Protein AF-A0A3A8HFJ9-F1 (afdb_monomer)

Secondary structure (DSSP, 8-state):
-EEEESS-HHHHHHHHTSHHHHHHHTSS--S---TT-EEE-TTS-EEEEEEEETTTEEEEEEE-TTSSS-EEEEEEEEEETTEEEEEEEEE---SHHHHHHHHHHHHHHHHH-----------------------------------------------------------------------------------------------------

Solvent-accessible surface area (backbone atoms only — not comparable to full-atom values): 14416 Å² total; per-residue (Å²): 93,76,52,73,42,56,36,55,53,61,62,50,22,56,55,49,73,32,22,83,15,28,40,53,70,79,39,86,42,74,57,79,83,53,70,74,42,76,46,78,37,96,86,58,38,35,38,33,32,75,41,72,42,88,52,39,37,40,34,36,37,40,36,41,93,89,44,99,53,60,28,40,39,33,44,35,46,38,84,46,99,71,26,24,32,45,34,46,49,79,42,60,71,88,50,70,66,56,46,50,55,50,48,52,42,42,50,52,38,62,68,69,57,80,68,79,44,87,69,75,76,79,75,78,78,73,80,86,74,86,82,90,80,87,80,83,86,88,82,91,84,90,87,82,89,81,88,84,90,82,91,85,87,84,83,85,84,90,83,84,91,82,91,81,82,89,82,76,91,80,86,78,82,88,82,84,84,74,90,79,89,76,87,78,84,87,85,76,88,78,84,82,76,84,81,89,76,89,79,84,76,84,82,80,87,81,89,79,88,88,80,90,133

pLDDT: mean 71.2, std 24.91, range [32.94, 98.25]

Structure (mmCIF, N/CA/C/O backbone):
data_AF-A0A3A8HFJ9-F1
#
_entry.id   AF-A0A3A8HFJ9-F1
#
loop_
_atom_site.group_PDB
_atom_site.id
_atom_site.type_symbol
_atom_site.label_atom_id
_atom_site.label_alt_id
_atom_site.label_comp_id
_atom_site.label_asym_id
_atom_site.label_entity_id
_atom_site.label_seq_id
_atom_site.pdbx_PDB_ins_code
_atom_site.Cartn_x
_atom_site.Cartn_y
_atom_site.Cartn_z
_atom_site.occupancy
_atom_site.B_iso_or_equiv
_atom_site.auth_seq_id
_atom_site.auth_comp_id
_atom_site.auth_asym_id
_atom_site.auth_atom_id
_atom_site.pdbx_PDB_model_num
ATOM 1 N N . MET A 1 1 ? 7.731 1.460 5.473 1.00 94.06 1 MET A N 1
ATOM 2 C CA . MET A 1 1 ? 8.516 0.319 4.952 1.00 94.06 1 MET A CA 1
ATOM 3 C C . MET A 1 1 ? 8.828 0.551 3.481 1.00 94.06 1 MET A C 1
ATOM 5 O O . MET A 1 1 ? 7.990 1.124 2.792 1.00 94.06 1 MET A O 1
ATOM 9 N N . ARG A 1 2 ? 10.012 0.158 2.998 1.00 95.38 2 ARG A N 1
ATOM 10 C CA . ARG A 1 2 ? 10.404 0.289 1.583 1.00 95.38 2 ARG A CA 1
ATOM 11 C C . ARG A 1 2 ? 11.101 -0.982 1.106 1.00 95.38 2 ARG A C 1
ATOM 13 O O . ARG A 1 2 ? 11.913 -1.524 1.850 1.00 95.38 2 ARG A O 1
ATOM 20 N N . ARG A 1 3 ? 10.814 -1.424 -0.119 1.00 95.56 3 ARG A N 1
ATOM 21 C CA . ARG A 1 3 ? 11.543 -2.498 -0.815 1.00 95.56 3 ARG A CA 1
ATOM 22 C C . ARG A 1 3 ? 11.678 -2.167 -2.297 1.00 95.56 3 ARG A C 1
ATOM 24 O O . ARG A 1 3 ? 10.783 -1.549 -2.871 1.00 95.56 3 ARG A O 1
ATOM 31 N N . SER A 1 4 ? 12.801 -2.556 -2.890 1.00 94.50 4 SER A N 1
ATOM 32 C CA . SER A 1 4 ? 13.095 -2.327 -4.305 1.00 94.50 4 SER A CA 1
ATOM 33 C C . SER A 1 4 ? 12.932 -3.619 -5.090 1.00 94.50 4 SER A C 1
ATOM 35 O O . SER A 1 4 ? 13.277 -4.690 -4.598 1.00 94.50 4 SER A O 1
ATOM 37 N N . PHE A 1 5 ? 12.406 -3.505 -6.303 1.00 94.12 5 PHE A N 1
ATOM 38 C CA . PHE A 1 5 ? 12.118 -4.618 -7.192 1.00 94.12 5 PHE A CA 1
ATOM 39 C C . PHE A 1 5 ? 12.642 -4.302 -8.583 1.00 94.12 5 PHE A C 1
ATOM 41 O O . PHE A 1 5 ? 12.526 -3.170 -9.059 1.00 94.12 5 PHE A O 1
ATOM 48 N N . ALA A 1 6 ? 13.159 -5.320 -9.265 1.00 94.31 6 ALA A N 1
ATOM 49 C CA . ALA A 1 6 ? 13.715 -5.176 -10.602 1.00 94.31 6 ALA A CA 1
ATOM 50 C C . ALA A 1 6 ? 12.647 -5.066 -11.709 1.00 94.31 6 ALA A C 1
ATOM 52 O O . ALA A 1 6 ? 12.931 -5.303 -12.876 1.00 94.31 6 ALA A O 1
ATOM 53 N N . VAL A 1 7 ? 11.423 -4.641 -11.409 1.00 94.31 7 VAL A N 1
ATOM 54 C CA . VAL A 1 7 ? 10.339 -4.509 -12.396 1.00 94.31 7 VAL A CA 1
ATOM 55 C C . VAL A 1 7 ? 10.085 -3.052 -12.798 1.00 94.31 7 VAL A C 1
ATOM 57 O O . VAL A 1 7 ? 10.604 -2.128 -12.173 1.00 94.31 7 VAL A O 1
ATOM 60 N N . GLY A 1 8 ? 9.271 -2.848 -13.837 1.00 95.12 8 GLY A N 1
ATOM 61 C CA . GLY A 1 8 ? 8.736 -1.531 -14.193 1.00 95.12 8 GLY A CA 1
ATOM 62 C C . GLY A 1 8 ? 7.588 -1.083 -13.278 1.00 95.12 8 GLY A C 1
ATOM 63 O O . GLY A 1 8 ? 6.973 -1.896 -12.585 1.00 95.12 8 GLY A O 1
ATOM 64 N N . SER A 1 9 ? 7.276 0.217 -13.305 1.00 95.94 9 SER A N 1
ATOM 65 C CA . SER A 1 9 ? 6.238 0.833 -12.461 1.00 95.94 9 SER A CA 1
ATOM 66 C C . SER A 1 9 ? 4.851 0.232 -12.658 1.00 95.94 9 SER A C 1
ATOM 68 O O . SER A 1 9 ? 4.165 0.012 -11.668 1.00 95.94 9 SER A O 1
ATOM 70 N N . GLU A 1 10 ? 4.464 -0.082 -13.895 1.00 95.44 10 GLU A N 1
ATOM 71 C CA . GLU A 1 10 ? 3.158 -0.688 -14.198 1.00 95.44 10 GLU A CA 1
ATOM 72 C C . GLU A 1 10 ? 3.007 -2.066 -13.550 1.00 95.44 10 GLU A C 1
ATOM 74 O O . GLU A 1 10 ? 2.024 -2.337 -12.871 1.00 95.44 10 GLU A O 1
ATOM 79 N N . MET A 1 11 ? 4.032 -2.914 -13.664 1.00 95.00 11 MET A N 1
ATOM 80 C CA . MET A 1 11 ? 4.034 -4.241 -13.041 1.00 95.00 11 MET A CA 1
ATOM 81 C C . MET A 1 11 ? 3.956 -4.146 -11.514 1.00 95.00 11 MET A C 1
ATOM 83 O O . MET A 1 11 ? 3.230 -4.901 -10.870 1.00 95.00 11 MET A O 1
ATOM 87 N N . ALA A 1 12 ? 4.687 -3.203 -10.914 1.00 95.56 12 ALA A N 1
ATOM 88 C CA . ALA A 1 12 ? 4.573 -2.960 -9.483 1.00 95.56 12 ALA A CA 1
ATOM 89 C C . ALA A 1 12 ? 3.192 -2.408 -9.106 1.00 95.56 12 ALA A C 1
ATOM 91 O O . ALA A 1 12 ? 2.632 -2.809 -8.092 1.00 95.56 12 ALA A O 1
ATOM 92 N N . TRP A 1 13 ? 2.609 -1.524 -9.907 1.00 96.25 13 TRP A N 1
ATOM 93 C CA . TRP A 1 13 ? 1.270 -1.019 -9.640 1.00 96.25 13 TRP A CA 1
ATOM 94 C C . TRP A 1 13 ? 0.217 -2.126 -9.702 1.00 96.25 13 TRP A C 1
ATOM 96 O O . TRP A 1 13 ? -0.538 -2.277 -8.745 1.00 96.25 13 TRP A O 1
ATOM 106 N N . ALA A 1 14 ? 0.231 -2.961 -10.739 1.00 94.25 14 ALA A N 1
ATOM 107 C CA . ALA A 1 14 ? -0.659 -4.116 -10.843 1.00 94.25 14 ALA A CA 1
ATOM 108 C C . ALA A 1 14 ? -0.512 -5.066 -9.640 1.00 94.25 14 ALA A C 1
ATOM 110 O O . ALA A 1 14 ? -1.492 -5.573 -9.100 1.00 94.25 14 ALA A O 1
ATOM 111 N N . ALA A 1 15 ? 0.715 -5.259 -9.149 1.00 93.88 15 ALA A N 1
ATOM 112 C CA . ALA A 1 15 ? 0.979 -6.133 -8.010 1.00 93.88 15 ALA A CA 1
ATOM 113 C C . ALA A 1 15 ? 0.597 -5.548 -6.636 1.00 93.88 15 ALA A C 1
ATOM 115 O O . ALA A 1 15 ? 0.402 -6.319 -5.696 1.00 93.88 15 ALA A O 1
ATOM 116 N N . TRP A 1 16 ? 0.526 -4.218 -6.487 1.00 94.94 16 TRP A N 1
ATOM 117 C CA . TRP A 1 16 ? 0.408 -3.554 -5.175 1.00 94.94 16 TRP A CA 1
ATOM 118 C C . TRP A 1 16 ? -0.763 -2.577 -5.043 1.00 94.94 16 TRP A C 1
ATOM 120 O O . TRP A 1 16 ? -1.332 -2.455 -3.956 1.00 94.94 16 TRP A O 1
ATOM 130 N N . GLY A 1 17 ? -1.077 -1.844 -6.108 1.00 93.50 17 GLY A N 1
ATOM 131 C CA . GLY A 1 17 ? -2.087 -0.785 -6.156 1.00 93.50 17 GLY A CA 1
ATOM 132 C C . GLY A 1 17 ? -3.453 -1.236 -6.671 1.00 93.50 17 GLY A C 1
ATOM 133 O O . GLY A 1 17 ? -4.437 -0.543 -6.424 1.00 93.50 17 GLY A O 1
ATOM 134 N N . GLU A 1 18 ? -3.531 -2.386 -7.341 1.00 93.44 18 GLU A N 1
ATOM 135 C CA . GLU A 1 18 ? -4.791 -2.994 -7.779 1.00 93.44 18 GLU A CA 1
ATOM 136 C C . GLU A 1 18 ? -5.371 -3.958 -6.739 1.00 93.44 18 GLU A C 1
ATOM 138 O O . GLU A 1 18 ? -4.694 -4.370 -5.795 1.00 93.44 18 GLU A O 1
ATOM 143 N N . ALA A 1 19 ? -6.632 -4.351 -6.937 1.00 89.44 19 ALA A N 1
ATOM 144 C CA . ALA A 1 19 ? -7.406 -5.210 -6.040 1.00 89.44 19 ALA A CA 1
ATOM 145 C C . ALA A 1 19 ? -6.627 -6.435 -5.522 1.00 89.44 19 ALA A C 1
ATOM 147 O O . ALA A 1 19 ? -6.595 -6.698 -4.323 1.00 89.44 19 ALA A O 1
ATOM 148 N N . SER A 1 20 ? -5.931 -7.151 -6.409 1.00 86.31 20 SER A N 1
ATOM 149 C CA . SER A 1 20 ? -5.144 -8.342 -6.059 1.00 86.31 20 SER A CA 1
ATOM 150 C C . SER A 1 20 ? -3.961 -8.037 -5.122 1.00 86.31 20 SER A C 1
ATOM 152 O O . SER A 1 20 ? -3.599 -8.858 -4.274 1.00 86.31 20 SER A O 1
ATOM 154 N N . GLY A 1 21 ? -3.373 -6.846 -5.244 1.00 90.81 21 GLY A N 1
ATOM 155 C CA . GLY A 1 21 ? -2.296 -6.349 -4.397 1.00 90.81 21 GLY A CA 1
ATOM 156 C C . GLY A 1 21 ? -2.781 -5.820 -3.054 1.00 90.81 21 GLY A C 1
ATOM 157 O O . GLY A 1 21 ? -2.153 -6.083 -2.024 1.00 90.81 21 GLY A O 1
ATOM 158 N N . LEU A 1 22 ? -3.927 -5.133 -3.038 1.00 93.06 22 LEU A N 1
ATOM 159 C CA . LEU A 1 22 ? -4.524 -4.563 -1.824 1.00 93.06 22 LEU A CA 1
ATOM 160 C C . LEU A 1 22 ? -4.786 -5.625 -0.756 1.00 93.06 22 LEU A C 1
ATOM 162 O O . LEU A 1 22 ? -4.543 -5.363 0.428 1.00 93.06 22 LEU A O 1
ATOM 166 N N . VAL A 1 23 ? -5.163 -6.842 -1.174 1.00 91.56 23 VAL A N 1
ATOM 167 C CA . VAL A 1 23 ? -5.358 -7.989 -0.272 1.00 91.56 23 VAL A CA 1
ATOM 168 C C . VAL A 1 23 ? -4.147 -8.229 0.643 1.00 91.56 23 VAL A C 1
ATOM 170 O O . VAL A 1 23 ? -4.280 -8.600 1.812 1.00 91.56 23 VAL A O 1
ATOM 173 N N . ARG A 1 24 ? -2.936 -7.983 0.131 1.00 90.94 24 ARG A N 1
ATOM 174 C CA . ARG A 1 24 ? -1.677 -8.316 0.811 1.00 90.94 24 ARG A CA 1
ATOM 175 C C . ARG A 1 24 ? -1.331 -7.350 1.939 1.00 90.94 24 ARG A C 1
ATOM 177 O O . ARG A 1 24 ? -0.700 -7.758 2.913 1.00 90.94 24 ARG A O 1
ATOM 184 N N . TRP A 1 25 ? -1.708 -6.076 1.822 1.00 92.94 25 TRP A N 1
ATOM 185 C CA . TRP A 1 25 ? -1.209 -5.031 2.724 1.00 92.94 25 TRP A CA 1
ATOM 186 C C . TRP A 1 25 ? -2.293 -4.169 3.381 1.00 92.94 25 TRP A C 1
ATOM 188 O O . TRP A 1 25 ? -2.031 -3.639 4.464 1.00 92.94 25 TRP A O 1
ATOM 198 N N . VAL A 1 26 ? -3.495 -4.074 2.800 1.00 92.06 26 VAL A N 1
ATOM 199 C CA . VAL A 1 26 ? -4.633 -3.333 3.379 1.00 92.06 26 VAL A CA 1
ATOM 200 C C . VAL A 1 26 ? -5.508 -4.238 4.249 1.00 92.06 26 VAL A C 1
ATOM 202 O O . VAL A 1 26 ? -5.902 -3.844 5.340 1.00 92.06 26 VAL A O 1
ATOM 205 N N . GLY A 1 27 ? -5.776 -5.469 3.812 1.00 88.00 27 GLY A N 1
ATOM 206 C CA . GLY A 1 27 ? -6.788 -6.348 4.415 1.00 88.00 27 GLY A CA 1
ATOM 207 C C . GLY A 1 27 ? -7.516 -7.125 3.327 1.00 88.00 27 GLY A C 1
ATOM 208 O O . GLY A 1 27 ? -7.040 -7.128 2.209 1.00 88.00 27 GLY A O 1
ATOM 209 N N . ALA A 1 28 ? -8.661 -7.752 3.597 1.00 86.38 28 ALA A N 1
ATOM 210 C CA . ALA A 1 28 ? -9.409 -8.548 2.608 1.00 86.38 28 ALA A CA 1
ATOM 211 C C . ALA A 1 28 ? -10.125 -7.704 1.518 1.00 86.38 28 ALA A C 1
ATOM 213 O O . ALA A 1 28 ? -11.286 -7.937 1.199 1.00 86.38 28 ALA A O 1
ATOM 214 N N . CYS A 1 29 ? -9.447 -6.700 0.958 1.00 88.19 29 CYS A N 1
ATOM 215 C CA . CYS A 1 29 ? -9.946 -5.831 -0.102 1.00 88.19 29 CYS A CA 1
ATOM 216 C C . CYS A 1 29 ? -9.665 -6.458 -1.470 1.00 88.19 29 CYS A C 1
ATOM 218 O O . CYS A 1 29 ? -8.602 -6.233 -2.039 1.00 88.19 29 CYS A O 1
ATOM 220 N N . ALA A 1 30 ? -10.609 -7.247 -1.983 1.00 85.25 30 ALA A N 1
ATOM 221 C CA . ALA A 1 30 ? -10.490 -7.924 -3.279 1.00 85.25 30 ALA A CA 1
ATOM 222 C C . ALA A 1 30 ? -11.188 -7.182 -4.436 1.00 85.25 30 ALA A C 1
ATOM 224 O O . ALA A 1 30 ? -11.313 -7.728 -5.529 1.00 85.25 30 ALA A O 1
ATOM 225 N N . GLN A 1 31 ? -11.643 -5.948 -4.208 1.00 87.69 31 GLN A N 1
ATOM 226 C CA . GLN A 1 31 ? -12.328 -5.131 -5.210 1.00 87.69 31 GLN A CA 1
ATOM 227 C C . GLN A 1 31 ? -11.461 -3.975 -5.707 1.00 87.69 31 GLN A C 1
ATOM 229 O O . GLN A 1 31 ? -10.557 -3.510 -5.006 1.00 87.69 31 GLN A O 1
ATOM 234 N N . ALA A 1 32 ? -11.747 -3.521 -6.929 1.00 88.06 32 ALA A N 1
ATOM 235 C CA . ALA A 1 32 ? -11.162 -2.303 -7.467 1.00 88.06 32 ALA A CA 1
ATOM 236 C C . ALA A 1 32 ? -11.614 -1.098 -6.634 1.00 88.06 32 ALA A C 1
ATOM 238 O O . ALA A 1 32 ? -12.733 -1.060 -6.124 1.00 88.06 32 ALA A O 1
ATOM 239 N N . LEU A 1 33 ? -10.709 -0.139 -6.478 1.00 89.88 33 LEU A N 1
ATOM 240 C CA . LEU A 1 33 ? -10.925 1.070 -5.702 1.00 89.88 33 LEU A CA 1
ATOM 241 C C . LEU A 1 33 ? -10.950 2.268 -6.649 1.00 89.88 33 LEU A C 1
ATOM 243 O O . LEU A 1 33 ? -10.033 2.410 -7.462 1.00 89.88 33 LEU A O 1
ATOM 247 N N . THR A 1 34 ? -11.967 3.116 -6.496 1.00 91.44 34 THR A N 1
ATOM 248 C CA . THR A 1 34 ? -12.135 4.373 -7.235 1.00 91.44 34 THR A CA 1
ATOM 249 C C . THR A 1 34 ? -11.929 5.555 -6.296 1.00 91.44 34 THR A C 1
ATOM 251 O O . THR A 1 34 ? -12.381 5.527 -5.151 1.00 91.44 34 THR A O 1
ATOM 254 N N . GLU A 1 35 ? -11.256 6.611 -6.751 1.00 93.25 35 GLU A N 1
ATOM 255 C CA . GLU A 1 35 ? -11.074 7.827 -5.951 1.00 93.25 35 GLU A CA 1
ATOM 256 C C . GLU A 1 35 ? -12.412 8.409 -5.460 1.00 93.25 35 GLU A C 1
ATOM 258 O O . GLU A 1 35 ? -13.361 8.551 -6.228 1.00 93.25 35 GLU A O 1
ATOM 263 N N . GLY A 1 36 ? -12.492 8.722 -4.162 1.00 92.00 36 GLY A N 1
ATOM 264 C CA . GLY A 1 36 ? -13.707 9.209 -3.503 1.00 92.00 36 GLY A CA 1
ATOM 265 C C . GLY A 1 36 ? -14.688 8.121 -3.051 1.00 92.00 36 GLY A C 1
ATOM 266 O O . GLY A 1 36 ? -15.560 8.406 -2.231 1.00 92.00 36 GLY A O 1
ATOM 267 N N . GLU A 1 37 ? -14.539 6.879 -3.512 1.00 90.44 37 GLU A N 1
ATOM 268 C CA . GLU A 1 37 ? -15.418 5.776 -3.124 1.00 90.44 37 GLU A CA 1
ATOM 269 C C . GLU A 1 37 ? -15.092 5.259 -1.716 1.00 90.44 37 GLU A C 1
ATOM 271 O O . GLU A 1 37 ? -13.934 5.271 -1.269 1.00 90.44 37 GLU A O 1
ATOM 276 N N . GLN A 1 38 ? -16.132 4.789 -1.019 1.00 93.69 38 GLN A N 1
ATOM 277 C CA . GLN A 1 38 ? -16.006 4.073 0.242 1.00 93.69 38 GLN A CA 1
ATOM 278 C C . GLN A 1 38 ? -16.434 2.613 0.088 1.00 93.69 38 GLN A C 1
ATOM 280 O O . GLN A 1 38 ? -17.510 2.314 -0.421 1.00 93.69 38 GLN A O 1
ATOM 285 N N . VAL A 1 39 ? -15.604 1.714 0.606 1.00 93.75 39 VAL A N 1
ATOM 286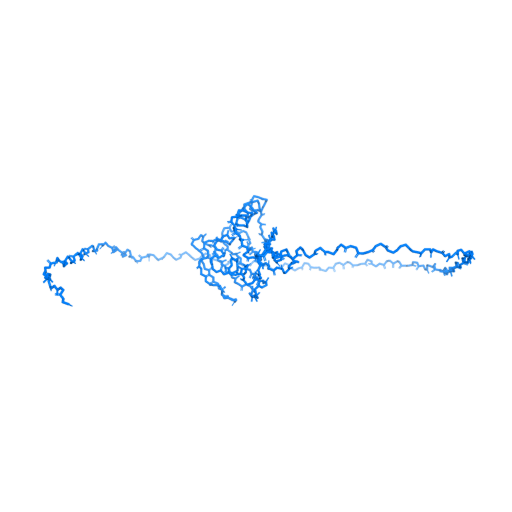 C CA . VAL A 1 39 ? -15.786 0.265 0.561 1.00 93.75 39 VAL A CA 1
ATOM 287 C C . VAL A 1 39 ? -15.724 -0.297 1.973 1.00 93.75 39 VAL A C 1
ATOM 289 O O . VAL A 1 39 ? -14.794 0.009 2.717 1.00 93.75 39 VAL A O 1
ATOM 292 N N . ALA A 1 40 ? -16.675 -1.149 2.347 1.00 93.38 40 ALA A N 1
ATOM 293 C CA . ALA A 1 40 ? -16.632 -1.881 3.609 1.00 93.38 40 ALA A CA 1
ATOM 294 C C . ALA A 1 40 ? -16.016 -3.272 3.412 1.00 93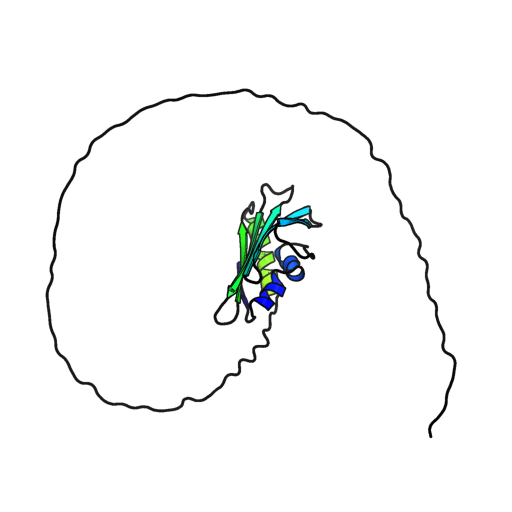.38 40 ALA A C 1
ATOM 296 O O . ALA A 1 40 ? -16.404 -4.015 2.513 1.00 93.38 40 ALA A O 1
ATOM 297 N N . LEU A 1 41 ? -15.068 -3.634 4.272 1.00 91.81 41 LEU A N 1
ATOM 298 C CA . LEU A 1 41 ? -14.493 -4.971 4.340 1.00 91.81 41 LEU A CA 1
ATOM 299 C C . LEU A 1 41 ? -15.269 -5.863 5.314 1.00 91.81 41 LEU A C 1
ATOM 301 O O . LEU A 1 41 ? -15.896 -5.392 6.262 1.00 91.81 41 LEU A O 1
ATOM 305 N N . ALA A 1 42 ? -15.140 -7.178 5.129 1.00 89.25 42 ALA A N 1
ATOM 306 C CA . ALA A 1 42 ? -15.747 -8.184 6.003 1.00 89.25 42 ALA A CA 1
ATOM 307 C C . ALA A 1 42 ? -15.256 -8.123 7.464 1.00 89.25 42 ALA A C 1
ATOM 309 O O . ALA A 1 42 ? -15.937 -8.610 8.360 1.00 89.25 42 ALA A O 1
ATOM 310 N N . ASP A 1 43 ? -14.090 -7.522 7.719 1.00 89.06 43 ASP A N 1
ATOM 311 C CA . ASP A 1 43 ? -13.537 -7.330 9.067 1.00 89.06 43 ASP A CA 1
ATOM 312 C C . ASP A 1 43 ? -14.039 -6.048 9.764 1.00 89.06 43 ASP A C 1
ATOM 314 O O . ASP A 1 43 ? -13.518 -5.667 10.815 1.00 89.06 43 ASP A O 1
ATOM 318 N N . GLY A 1 44 ? -15.028 -5.372 9.168 1.00 92.25 44 GLY A N 1
ATOM 319 C CA . GLY A 1 44 ? -15.606 -4.121 9.656 1.00 92.25 44 GLY A CA 1
ATOM 320 C C . GLY A 1 44 ? -14.810 -2.870 9.277 1.00 92.25 44 GLY A C 1
ATOM 321 O O . GLY A 1 44 ? -15.236 -1.762 9.603 1.00 92.25 44 GLY A O 1
ATOM 322 N N . THR A 1 45 ? -13.669 -3.004 8.592 1.00 94.44 45 THR A N 1
ATOM 323 C CA . THR A 1 45 ? -12.876 -1.850 8.150 1.00 94.44 45 THR A CA 1
ATOM 324 C C . THR A 1 45 ? -13.547 -1.162 6.964 1.00 94.44 45 THR A C 1
ATOM 326 O O . THR A 1 45 ? -13.786 -1.781 5.930 1.00 94.44 45 THR A O 1
ATOM 329 N N . ARG A 1 46 ? -13.792 0.142 7.067 1.00 95.50 46 ARG A N 1
ATOM 330 C CA . ARG A 1 46 ? -14.209 1.000 5.954 1.00 95.50 46 ARG A CA 1
ATOM 331 C C . ARG A 1 46 ? -12.984 1.641 5.311 1.00 95.50 46 ARG A C 1
ATOM 333 O O . ARG A 1 46 ? -12.171 2.259 5.993 1.00 95.50 46 ARG A O 1
ATOM 340 N N . ILE A 1 47 ? -12.851 1.495 4.001 1.00 96.44 47 ILE A N 1
ATOM 341 C CA . ILE A 1 47 ? -11.782 2.060 3.179 1.00 96.44 47 ILE A CA 1
ATOM 342 C C . ILE A 1 47 ? -12.366 3.215 2.382 1.00 96.44 47 ILE A C 1
ATOM 344 O O . ILE A 1 47 ? -13.320 3.012 1.648 1.00 96.44 47 ILE A O 1
ATOM 348 N N . THR A 1 48 ? -11.760 4.393 2.457 1.00 96.81 48 THR A N 1
ATOM 349 C CA . THR A 1 48 ? -12.052 5.518 1.566 1.00 96.81 48 THR A CA 1
ATOM 350 C C . THR A 1 48 ? -10.810 5.861 0.758 1.00 96.81 48 THR A C 1
ATOM 352 O O . THR A 1 48 ? -9.727 6.065 1.318 1.00 96.81 48 THR A O 1
ATOM 355 N N . VAL A 1 49 ? -10.951 5.941 -0.563 1.00 96.81 49 VAL A N 1
ATOM 356 C CA . VAL A 1 49 ? -9.844 6.314 -1.449 1.00 96.81 49 VAL A CA 1
ATOM 357 C C . VAL A 1 49 ? -9.686 7.826 -1.437 1.00 96.81 49 VAL A C 1
ATOM 359 O O . VAL A 1 49 ? -10.514 8.556 -1.970 1.00 96.81 49 VAL A O 1
ATOM 362 N N . VAL A 1 50 ? -8.608 8.305 -0.819 1.00 96.75 50 VAL A N 1
ATOM 363 C CA . VAL A 1 50 ? -8.324 9.743 -0.707 1.00 96.75 50 VAL A CA 1
ATOM 364 C C . VAL A 1 50 ? -7.657 10.273 -1.971 1.00 96.75 50 VAL A C 1
ATOM 366 O O . VAL A 1 50 ? -7.844 11.432 -2.314 1.00 96.75 50 VAL A O 1
ATOM 369 N N . ARG A 1 51 ? -6.808 9.458 -2.610 1.00 96.12 51 ARG A N 1
ATOM 370 C CA . ARG A 1 51 ? -6.109 9.824 -3.846 1.00 96.12 51 ARG A CA 1
ATOM 371 C C . ARG A 1 51 ? -5.607 8.588 -4.578 1.00 96.12 51 ARG A C 1
ATOM 373 O O . ARG A 1 51 ? -4.953 7.750 -3.949 1.00 96.12 51 ARG A O 1
ATOM 380 N N . GLN A 1 52 ? -5.793 8.533 -5.890 1.00 95.81 52 GLN A N 1
ATOM 381 C CA . GLN A 1 52 ? -5.296 7.463 -6.749 1.00 95.81 52 GLN A CA 1
ATOM 382 C C . GLN A 1 52 ? -4.629 8.059 -7.992 1.00 95.81 52 GLN A C 1
ATOM 384 O O . GLN A 1 52 ? -5.256 8.673 -8.842 1.00 95.81 52 GLN A O 1
ATOM 389 N N . VAL A 1 53 ? -3.316 7.876 -8.103 1.00 96.31 53 VAL A N 1
ATOM 390 C CA . VAL A 1 53 ? -2.514 8.325 -9.246 1.00 96.31 53 VAL A CA 1
ATOM 391 C C . VAL A 1 53 ? -1.705 7.133 -9.751 1.00 96.31 53 VAL A C 1
ATOM 393 O O . VAL A 1 53 ? -0.551 6.979 -9.340 1.00 96.31 53 VAL A O 1
ATOM 396 N N . PRO A 1 54 ? -2.277 6.259 -10.592 1.00 95.12 54 PRO A N 1
ATOM 397 C CA . PRO A 1 54 ? -1.545 5.152 -11.198 1.00 95.12 54 PRO A CA 1
ATOM 398 C C . PRO A 1 54 ? -0.418 5.656 -12.124 1.00 95.12 54 PRO A C 1
ATOM 400 O O . PRO A 1 54 ? -0.562 6.717 -12.734 1.00 95.12 54 PRO A O 1
ATOM 403 N N . PRO A 1 55 ? 0.724 4.954 -12.223 1.00 95.94 55 PRO A N 1
ATOM 404 C CA . PRO A 1 55 ? 1.185 3.853 -11.371 1.00 95.94 55 PRO A CA 1
ATOM 405 C C . PRO A 1 55 ? 1.934 4.341 -10.109 1.00 95.94 55 PRO A C 1
ATOM 407 O O . PRO A 1 55 ? 2.718 3.602 -9.528 1.00 95.94 55 PRO A O 1
ATOM 410 N N . LYS A 1 56 ? 1.795 5.610 -9.704 1.00 97.12 56 LYS A N 1
ATOM 411 C CA . LYS A 1 56 ? 2.716 6.305 -8.783 1.00 97.12 56 LYS A CA 1
ATOM 412 C C . LYS A 1 56 ? 2.300 6.269 -7.315 1.00 97.12 56 LYS A C 1
ATOM 414 O O . LYS A 1 56 ? 3.161 6.152 -6.441 1.00 97.12 56 LYS A O 1
ATOM 419 N N . GLN A 1 57 ? 1.019 6.464 -7.011 1.00 97.75 57 GLN A N 1
ATOM 420 C CA . GLN A 1 57 ? 0.566 6.722 -5.644 1.00 97.75 57 GLN A CA 1
ATOM 421 C C . GLN A 1 57 ? -0.872 6.271 -5.400 1.00 97.75 57 GLN A C 1
ATOM 423 O O . GLN A 1 57 ? -1.770 6.615 -6.159 1.00 97.75 57 GLN A O 1
ATOM 428 N N . LEU A 1 58 ? -1.096 5.619 -4.261 1.00 97.50 58 LEU A N 1
ATOM 429 C CA . LEU A 1 58 ? -2.421 5.362 -3.702 1.00 97.50 58 LEU A CA 1
ATOM 430 C C . LEU A 1 58 ? -2.440 5.814 -2.242 1.00 97.50 58 LEU A C 1
ATOM 432 O O . LEU A 1 58 ? -1.562 5.439 -1.466 1.00 97.50 58 LEU A O 1
ATOM 436 N N . ARG A 1 59 ? -3.422 6.629 -1.856 1.00 97.62 59 ARG A N 1
ATOM 437 C CA . ARG A 1 59 ? -3.653 7.042 -0.467 1.00 97.62 59 ARG A CA 1
ATOM 438 C C . ARG A 1 59 ? -5.053 6.621 -0.054 1.00 97.62 59 ARG A C 1
ATOM 440 O O . ARG A 1 59 ? -6.031 7.033 -0.672 1.00 97.62 59 ARG A O 1
ATOM 447 N N . LEU A 1 60 ? -5.129 5.849 1.019 1.00 97.38 60 LEU A N 1
ATOM 448 C CA . LEU A 1 60 ? -6.366 5.332 1.579 1.00 97.38 60 LEU A CA 1
ATOM 449 C C . LEU A 1 60 ? -6.541 5.848 3.004 1.00 97.38 60 LEU A C 1
ATOM 451 O O . LEU A 1 60 ? -5.575 5.974 3.763 1.00 97.38 60 LEU A O 1
ATOM 455 N N . ARG A 1 61 ? -7.789 6.106 3.373 1.00 97.06 61 ARG A N 1
ATOM 456 C CA . ARG A 1 61 ? -8.226 6.316 4.749 1.00 97.06 61 ARG A CA 1
ATOM 457 C C . ARG A 1 61 ? -8.969 5.063 5.195 1.00 97.06 61 ARG A C 1
ATOM 459 O O . ARG A 1 61 ? -9.879 4.618 4.511 1.00 97.06 61 ARG A O 1
ATOM 466 N N . LEU A 1 62 ? -8.546 4.487 6.310 1.00 96.12 62 LEU A N 1
ATOM 467 C CA . LEU A 1 62 ? -9.118 3.288 6.903 1.00 96.12 62 LEU A CA 1
ATOM 468 C C . LEU A 1 62 ? -9.809 3.669 8.209 1.00 96.12 62 LEU A C 1
ATOM 470 O O . LEU A 1 62 ? -9.213 4.335 9.057 1.00 96.12 62 LEU A O 1
ATOM 474 N N . GLU A 1 63 ? -11.035 3.214 8.396 1.00 95.44 63 GLU A N 1
ATOM 475 C CA . GLU A 1 63 ? -11.834 3.471 9.590 1.00 95.44 63 GLU A CA 1
ATOM 476 C C . GLU A 1 63 ? -12.400 2.167 10.125 1.00 95.44 63 GLU A C 1
ATOM 478 O O . GLU A 1 63 ? -12.770 1.283 9.359 1.00 95.44 63 GLU A O 1
ATOM 483 N N . ARG A 1 64 ? -12.471 2.047 11.446 1.00 94.38 64 ARG A N 1
ATOM 484 C CA . ARG A 1 64 ? -13.096 0.912 12.116 1.00 94.38 64 ARG A CA 1
ATOM 485 C C . ARG A 1 64 ? -13.671 1.400 13.435 1.00 94.38 64 ARG A C 1
ATOM 487 O O . ARG A 1 64 ? -13.081 2.285 14.053 1.00 94.38 64 ARG A O 1
ATOM 494 N N . ASP A 1 65 ? -14.813 0.859 13.837 1.00 92.50 65 ASP A N 1
ATOM 495 C CA . ASP A 1 65 ? -15.579 1.398 14.971 1.00 92.50 65 ASP A CA 1
ATOM 496 C C . ASP A 1 65 ? -14.874 1.195 16.322 1.00 92.50 65 ASP A C 1
ATOM 498 O O . ASP A 1 65 ? -15.076 1.962 17.257 1.00 92.50 65 ASP A O 1
ATOM 502 N N . ASP A 1 66 ? -13.994 0.199 16.415 1.00 91.25 66 ASP A N 1
ATOM 503 C CA . ASP A 1 66 ? -13.145 -0.077 17.576 1.00 91.25 66 ASP A CA 1
ATOM 504 C C . ASP A 1 66 ? -11.811 0.695 17.553 1.00 91.25 66 ASP A C 1
ATOM 506 O O . ASP A 1 66 ? -10.996 0.554 18.467 1.00 91.25 66 ASP A O 1
ATOM 510 N N . TRP A 1 67 ? -11.535 1.491 16.513 1.00 92.25 67 TRP A N 1
ATOM 511 C CA . TRP A 1 67 ? -10.335 2.323 16.469 1.00 92.25 67 TRP A CA 1
ATOM 512 C C . TRP A 1 67 ? -10.603 3.701 17.074 1.00 92.25 67 TRP A C 1
ATOM 514 O O . TRP A 1 67 ? -11.588 4.347 16.726 1.00 92.25 67 TRP A O 1
ATOM 524 N N . PRO A 1 68 ? -9.673 4.237 17.886 1.00 91.62 68 PRO A N 1
ATOM 525 C CA . PRO A 1 68 ? -9.841 5.564 18.479 1.00 91.62 68 PRO A CA 1
ATOM 526 C C . PRO A 1 68 ? -9.819 6.693 17.436 1.00 91.62 68 PRO A C 1
ATOM 528 O O . PRO A 1 68 ? -10.232 7.813 17.719 1.00 91.62 68 PRO A O 1
ATOM 531 N N . ARG A 1 69 ? -9.283 6.424 16.239 1.00 93.50 69 ARG A N 1
ATOM 532 C CA . ARG A 1 69 ? -9.224 7.356 15.110 1.00 93.50 69 ARG A CA 1
ATOM 533 C C . ARG A 1 69 ? -9.038 6.609 13.794 1.00 93.50 69 ARG A C 1
ATOM 535 O O . ARG A 1 69 ? -8.500 5.499 13.766 1.00 93.50 69 ARG A O 1
ATOM 542 N N . ALA A 1 70 ? -9.398 7.276 12.702 1.00 95.19 70 ALA A N 1
ATOM 543 C CA . ALA A 1 70 ? -9.077 6.829 11.355 1.00 95.19 70 ALA A CA 1
ATOM 544 C C . ALA A 1 70 ? -7.556 6.710 11.151 1.00 95.19 70 ALA A C 1
ATOM 546 O O . ALA A 1 70 ? -6.763 7.493 11.684 1.00 95.19 70 ALA A O 1
ATOM 547 N N . ARG A 1 71 ? -7.152 5.743 10.333 1.00 96.12 71 ARG A N 1
ATOM 548 C CA . ARG A 1 71 ? -5.765 5.519 9.921 1.00 96.12 71 ARG A CA 1
ATOM 549 C C . ARG A 1 71 ? -5.605 5.954 8.477 1.00 96.12 71 ARG A C 1
ATOM 551 O O . ARG A 1 71 ? -6.492 5.741 7.661 1.00 96.12 71 ARG A O 1
ATOM 558 N N . THR A 1 72 ? -4.464 6.537 8.142 1.00 97.19 72 THR A N 1
ATOM 559 C CA . THR A 1 72 ? -4.117 6.796 6.740 1.00 97.19 72 THR A CA 1
ATOM 560 C C . THR A 1 72 ? -3.040 5.815 6.339 1.00 97.19 72 THR A C 1
ATOM 562 O O . THR A 1 72 ? -2.035 5.698 7.036 1.00 97.19 72 THR A O 1
ATOM 565 N N . VAL A 1 73 ? -3.230 5.124 5.221 1.00 97.19 73 VAL A N 1
ATOM 566 C CA . VAL A 1 73 ? -2.195 4.277 4.633 1.00 97.19 73 VAL A CA 1
ATOM 567 C C . VAL A 1 73 ? -1.905 4.718 3.208 1.00 97.19 73 VAL A C 1
ATOM 569 O O . VAL A 1 73 ? -2.792 5.163 2.479 1.00 97.19 73 VAL A O 1
ATOM 572 N N . GLN A 1 74 ? -0.642 4.637 2.815 1.00 97.88 74 GLN A N 1
ATOM 573 C CA . GLN A 1 74 ? -0.184 5.129 1.528 1.00 97.88 74 GLN A CA 1
ATOM 574 C C . GLN A 1 74 ? 0.775 4.139 0.882 1.00 97.88 74 GLN A C 1
ATOM 576 O O . GLN A 1 74 ? 1.735 3.694 1.509 1.00 97.88 74 GLN A O 1
ATOM 581 N N . LEU A 1 75 ? 0.537 3.881 -0.398 1.00 98.12 75 LEU A N 1
ATOM 582 C CA . LEU A 1 75 ? 1.440 3.210 -1.316 1.00 98.12 75 LEU A CA 1
ATOM 583 C C . LEU A 1 75 ? 2.063 4.254 -2.246 1.00 98.12 75 LEU A C 1
ATOM 585 O O . LEU A 1 75 ? 1.373 5.121 -2.789 1.00 98.12 75 LEU A O 1
ATOM 589 N N . ARG A 1 76 ? 3.375 4.158 -2.452 1.00 98.25 76 ARG A N 1
ATOM 590 C CA . ARG A 1 76 ? 4.098 4.885 -3.498 1.00 98.25 76 ARG A CA 1
ATOM 591 C C . ARG A 1 76 ? 4.968 3.922 -4.289 1.00 98.25 76 ARG A C 1
ATOM 593 O O . ARG A 1 76 ? 5.678 3.116 -3.692 1.00 98.25 76 ARG A O 1
ATOM 600 N N . VAL A 1 77 ? 4.958 4.067 -5.605 1.00 98.00 77 VAL A N 1
ATOM 601 C CA . VAL A 1 77 ? 5.891 3.406 -6.518 1.00 98.00 77 VAL A CA 1
ATOM 602 C C . VAL A 1 77 ? 6.837 4.479 -7.036 1.00 98.00 77 VAL A C 1
ATOM 604 O O . VAL A 1 77 ? 6.423 5.452 -7.668 1.00 98.00 77 VAL A O 1
ATOM 607 N N . LEU A 1 78 ? 8.110 4.342 -6.691 1.00 97.38 78 LEU A N 1
ATOM 608 C CA . LEU A 1 78 ? 9.151 5.310 -7.008 1.00 97.38 78 LEU A CA 1
ATOM 609 C C . LEU A 1 78 ? 10.102 4.692 -8.035 1.00 97.38 78 LEU A C 1
ATOM 611 O O . LEU A 1 78 ? 10.634 3.617 -7.755 1.00 97.38 78 LEU A O 1
ATOM 615 N N . PRO A 1 79 ? 10.360 5.335 -9.182 1.00 95.44 79 PRO A N 1
ATOM 616 C CA . PRO A 1 79 ? 11.406 4.891 -10.097 1.00 95.44 79 PRO A CA 1
ATOM 617 C C . PRO A 1 79 ? 12.768 4.786 -9.395 1.00 95.44 79 PRO A C 1
ATOM 619 O O . PRO A 1 79 ? 13.084 5.575 -8.503 1.00 95.44 79 PRO A O 1
ATOM 622 N N . SER A 1 80 ? 13.570 3.802 -9.790 1.00 93.44 80 SER A N 1
ATOM 623 C CA . SER A 1 80 ? 14.932 3.569 -9.307 1.00 93.44 80 SER A CA 1
ATOM 624 C C . SER A 1 80 ? 15.820 3.107 -10.465 1.00 93.44 80 SER A C 1
ATOM 626 O O . SER A 1 80 ? 15.315 2.602 -11.464 1.00 93.44 80 SER A O 1
ATOM 628 N N . VAL A 1 81 ? 17.143 3.239 -10.325 1.00 90.44 81 VAL A N 1
ATOM 629 C CA . VAL A 1 81 ? 18.126 2.898 -11.375 1.00 90.44 81 VAL A CA 1
ATOM 630 C C . VAL A 1 81 ? 17.903 1.485 -11.924 1.00 90.44 81 VAL A C 1
ATOM 632 O O . VAL A 1 81 ? 17.903 1.268 -13.131 1.00 90.44 81 VAL A O 1
ATOM 635 N N . HIS A 1 82 ? 17.634 0.524 -11.039 1.00 88.94 82 HIS A N 1
ATOM 636 C CA . HIS A 1 82 ? 17.419 -0.872 -11.410 1.00 88.94 82 HIS A CA 1
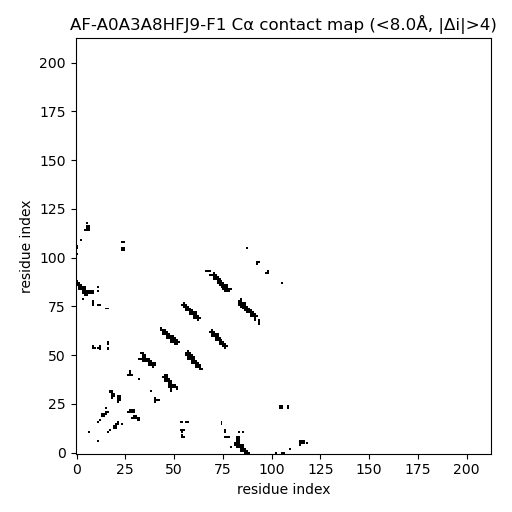ATOM 637 C C . HIS A 1 82 ? 15.960 -1.311 -11.283 1.00 88.94 82 HIS A C 1
ATOM 639 O O . HIS A 1 82 ? 15.715 -2.492 -11.080 1.00 88.94 82 HIS A O 1
ATOM 645 N N . GLY A 1 83 ? 14.974 -0.425 -11.447 1.00 94.38 83 GLY A N 1
ATOM 646 C CA . GLY A 1 83 ? 13.551 -0.791 -11.434 1.00 94.38 83 GLY A CA 1
ATOM 647 C C . GLY A 1 83 ? 12.719 0.195 -10.632 1.00 94.38 83 GLY A C 1
ATOM 648 O O . GLY A 1 83 ? 12.674 1.380 -10.953 1.00 94.38 83 GLY A O 1
ATOM 649 N N . VAL A 1 84 ? 12.066 -0.277 -9.571 1.00 96.81 84 VAL A N 1
ATOM 650 C CA . VAL A 1 84 ? 11.221 0.570 -8.722 1.00 96.81 84 VAL A CA 1
ATOM 651 C C . VAL A 1 84 ? 11.398 0.274 -7.244 1.00 96.81 84 VAL A C 1
ATOM 653 O O . VAL A 1 84 ? 11.735 -0.834 -6.844 1.00 96.81 84 VAL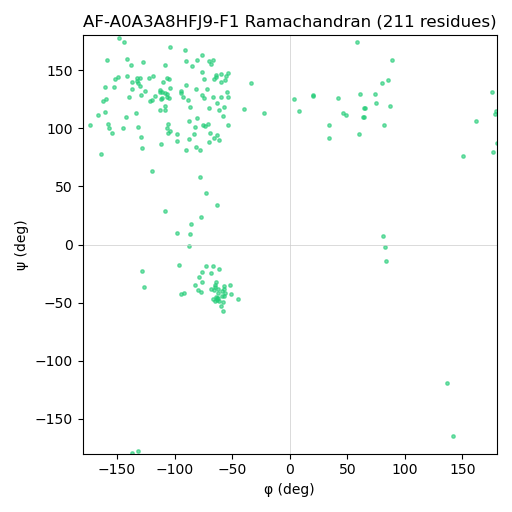 A O 1
ATOM 656 N N . THR A 1 85 ? 11.126 1.271 -6.413 1.00 96.75 85 THR A N 1
ATOM 657 C CA . THR A 1 85 ? 10.983 1.135 -4.967 1.00 96.75 85 THR A CA 1
ATOM 658 C C . THR A 1 85 ? 9.518 1.289 -4.593 1.00 96.75 85 THR A C 1
ATOM 660 O O . THR A 1 85 ? 8.925 2.347 -4.804 1.00 96.75 85 THR A O 1
ATOM 663 N N . VAL A 1 86 ? 8.948 0.248 -3.996 1.00 97.19 86 VAL A N 1
ATOM 664 C CA . VAL A 1 86 ? 7.616 0.277 -3.393 1.00 97.19 86 VAL A CA 1
ATOM 665 C C . VAL A 1 86 ? 7.751 0.740 -1.946 1.00 97.19 86 VAL A C 1
ATOM 667 O O . VAL A 1 86 ? 8.504 0.161 -1.159 1.00 97.19 86 VAL A O 1
ATOM 670 N N . ALA A 1 87 ? 7.030 1.798 -1.589 1.00 97.62 87 ALA A N 1
ATOM 671 C CA . ALA A 1 87 ? 7.016 2.375 -0.253 1.00 97.62 87 ALA A CA 1
ATOM 672 C C . ALA A 1 87 ? 5.604 2.339 0.338 1.00 97.62 87 ALA A C 1
ATOM 674 O O . ALA A 1 87 ? 4.675 2.903 -0.236 1.00 97.62 87 ALA A O 1
ATOM 675 N N . LEU A 1 88 ? 5.480 1.719 1.512 1.00 97.88 88 LEU A N 1
ATOM 676 C CA . LEU A 1 88 ? 4.261 1.679 2.316 1.00 97.88 88 LEU A CA 1
ATOM 677 C C . LEU A 1 88 ? 4.432 2.551 3.564 1.00 97.88 88 LEU A C 1
ATOM 679 O O . LEU A 1 88 ? 5.433 2.429 4.284 1.00 97.88 88 LEU A O 1
ATOM 683 N N . HIS A 1 89 ? 3.464 3.422 3.827 1.00 97.31 89 HIS A N 1
ATOM 684 C CA . HIS A 1 89 ? 3.456 4.353 4.959 1.00 97.31 89 HIS A CA 1
ATOM 685 C C . HIS A 1 89 ? 2.109 4.329 5.676 1.00 97.31 89 HIS A C 1
ATOM 687 O O . HIS A 1 89 ? 1.076 4.206 5.024 1.00 97.31 89 HIS A O 1
ATOM 693 N N . ALA A 1 90 ? 2.127 4.401 7.008 1.00 96.75 90 ALA A N 1
ATOM 694 C CA . ALA A 1 90 ? 0.931 4.402 7.846 1.00 96.75 90 ALA A CA 1
ATOM 695 C C . ALA A 1 90 ? 0.998 5.532 8.870 1.00 96.75 90 ALA A C 1
ATOM 697 O O . ALA A 1 90 ? 2.020 5.746 9.522 1.00 96.75 90 ALA A O 1
ATOM 698 N N . GLU A 1 91 ? -0.140 6.182 9.060 1.00 96.56 91 GLU A N 1
ATOM 699 C CA . GLU A 1 91 ? -0.380 7.214 10.057 1.00 96.56 91 GLU A CA 1
ATOM 700 C C . GLU A 1 91 ? -1.622 6.857 10.867 1.00 96.56 91 GLU A C 1
ATOM 702 O O . GLU A 1 91 ? -2.498 6.112 10.419 1.00 96.56 91 GLU A O 1
ATOM 707 N N . GLY A 1 92 ? -1.713 7.402 12.075 1.00 93.12 92 GLY A N 1
ATOM 708 C CA . GLY A 1 92 ? -2.887 7.208 12.919 1.00 93.12 92 GLY A CA 1
ATOM 709 C C . GLY A 1 92 ? -2.923 5.880 13.680 1.00 93.12 92 GLY A C 1
ATOM 710 O O . GLY A 1 92 ? -3.918 5.611 14.346 1.00 93.12 92 GLY A O 1
ATOM 711 N N . LEU A 1 93 ? -1.852 5.075 13.656 1.00 93.38 93 LEU A N 1
ATOM 712 C CA . LEU A 1 93 ? -1.760 3.855 14.472 1.00 93.38 93 LEU A CA 1
ATOM 713 C C . LEU A 1 93 ? -1.866 4.196 15.978 1.00 93.38 93 LEU A C 1
ATOM 715 O O . LEU A 1 93 ? -1.337 5.240 16.378 1.00 93.38 93 LEU A O 1
ATOM 719 N N . PRO A 1 94 ? -2.582 3.389 16.785 1.00 91.62 94 PRO A N 1
ATOM 720 C CA . PRO A 1 94 ? -2.895 3.717 18.180 1.00 91.62 94 PRO A CA 1
ATOM 721 C C . PRO A 1 94 ? -1.718 3.502 19.139 1.00 91.62 94 PRO A C 1
ATOM 723 O O . PRO A 1 94 ? -1.489 4.338 20.006 1.00 91.62 94 PRO A O 1
ATOM 726 N N . ASP A 1 95 ? -0.959 2.419 18.964 1.00 93.44 95 ASP A N 1
ATOM 727 C CA . ASP A 1 95 ? 0.092 1.982 19.885 1.00 93.44 95 ASP A CA 1
ATOM 728 C C . ASP A 1 95 ? 1.251 1.279 19.144 1.00 93.44 95 ASP A C 1
ATOM 730 O O . ASP A 1 95 ? 1.256 1.141 17.911 1.00 93.44 95 ASP A O 1
ATOM 734 N N . ALA A 1 96 ? 2.278 0.888 19.905 1.00 94.44 96 ALA A N 1
ATOM 735 C CA . ALA A 1 96 ? 3.452 0.185 19.390 1.00 94.44 96 ALA A CA 1
ATOM 736 C C . ALA A 1 96 ? 3.101 -1.205 18.832 1.00 94.44 96 ALA A C 1
ATOM 738 O O . ALA A 1 96 ? 3.621 -1.594 17.788 1.00 94.44 96 ALA A O 1
ATOM 739 N N . ASP A 1 97 ? 2.158 -1.898 19.465 1.00 94.81 97 ASP A N 1
ATOM 740 C CA . ASP A 1 97 ? 1.707 -3.240 19.100 1.00 94.81 97 ASP A CA 1
ATOM 741 C C . ASP A 1 97 ? 1.050 -3.252 17.706 1.00 94.81 97 ASP A C 1
ATOM 743 O O . ASP A 1 97 ? 1.360 -4.066 16.832 1.00 94.81 97 ASP A O 1
ATOM 747 N N . ALA A 1 98 ? 0.174 -2.281 17.440 1.00 93.00 98 ALA A N 1
ATOM 748 C CA . ALA A 1 98 ? -0.456 -2.070 16.144 1.00 93.00 98 ALA A CA 1
ATOM 749 C C . ALA A 1 98 ? 0.566 -1.684 15.066 1.00 93.00 98 ALA A C 1
ATOM 751 O O . ALA A 1 98 ? 0.418 -2.084 13.904 1.00 93.00 98 ALA A O 1
ATOM 752 N N . ARG A 1 99 ? 1.605 -0.920 15.430 1.00 95.31 99 ARG A N 1
ATOM 753 C CA . ARG A 1 99 ? 2.721 -0.593 14.531 1.00 95.31 99 ARG A CA 1
ATOM 754 C C . ARG A 1 99 ? 3.507 -1.838 14.158 1.00 95.31 99 ARG A C 1
ATOM 756 O O . ARG A 1 99 ? 3.727 -2.052 12.968 1.00 95.31 99 ARG A O 1
ATOM 763 N N . GLU A 1 100 ? 3.875 -2.662 15.127 1.00 96.81 100 GLU A N 1
ATOM 764 C CA . GLU A 1 100 ? 4.594 -3.910 14.888 1.00 96.81 100 GLU A CA 1
ATOM 765 C C . GLU A 1 100 ? 3.776 -4.867 14.015 1.00 96.81 100 GLU A C 1
ATOM 767 O O 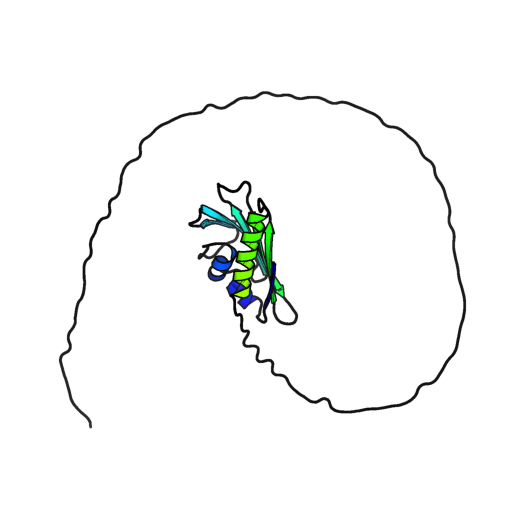. GLU A 1 100 ? 4.260 -5.307 12.974 1.00 96.81 100 GLU A O 1
ATOM 772 N N . LYS A 1 101 ? 2.496 -5.089 14.342 1.00 94.50 101 LYS A N 1
ATOM 773 C CA . LYS A 1 101 ? 1.575 -5.910 13.532 1.00 94.50 101 LYS A CA 1
ATOM 774 C C . LYS A 1 101 ? 1.459 -5.411 12.088 1.00 94.50 101 LYS A C 1
ATOM 776 O O . LYS A 1 101 ? 1.444 -6.213 11.151 1.00 94.50 101 LYS A O 1
ATOM 781 N N . THR A 1 102 ? 1.387 -4.092 11.893 1.00 94.69 102 THR A N 1
ATOM 782 C CA . THR A 1 102 ? 1.331 -3.478 10.554 1.00 94.69 102 THR A CA 1
ATOM 783 C C . THR A 1 102 ? 2.638 -3.699 9.795 1.00 94.69 102 THR A C 1
ATOM 785 O O . THR A 1 102 ? 2.614 -4.127 8.642 1.00 94.69 102 THR A O 1
ATOM 788 N N . LEU A 1 103 ? 3.782 -3.463 10.444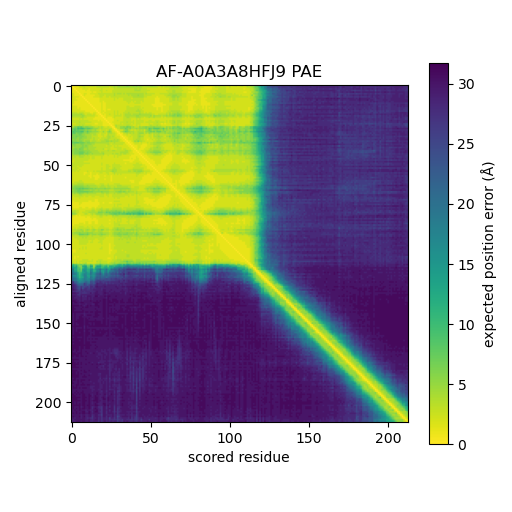 1.00 95.81 103 LEU A N 1
ATOM 789 C CA . LEU A 1 103 ? 5.099 -3.680 9.848 1.00 95.81 103 LEU A CA 1
ATOM 790 C C . LEU A 1 103 ? 5.323 -5.152 9.496 1.00 95.81 103 LEU A C 1
ATOM 792 O O . LEU A 1 103 ? 5.719 -5.429 8.372 1.00 95.81 103 LEU A O 1
ATOM 796 N N . ALA A 1 104 ? 5.002 -6.089 10.389 1.00 95.19 104 ALA A N 1
ATOM 797 C CA . ALA A 1 104 ? 5.133 -7.524 10.146 1.00 95.19 104 ALA A CA 1
ATOM 798 C C . ALA A 1 104 ? 4.300 -7.979 8.937 1.00 95.19 104 ALA A C 1
ATOM 800 O O . ALA A 1 104 ? 4.809 -8.684 8.062 1.00 95.19 104 ALA A O 1
ATOM 801 N N . ARG A 1 105 ? 3.043 -7.516 8.830 1.00 94.50 105 ARG A N 1
ATOM 802 C CA . ARG A 1 105 ? 2.196 -7.767 7.652 1.00 94.50 105 ARG A CA 1
ATOM 803 C C . ARG A 1 105 ? 2.854 -7.250 6.377 1.00 94.50 105 ARG A C 1
ATOM 805 O O . ARG A 1 105 ? 2.921 -7.974 5.390 1.00 94.50 105 ARG A O 1
ATOM 812 N N . TRP A 1 106 ? 3.318 -6.005 6.386 1.00 96.19 106 TRP A N 1
ATOM 813 C CA . TRP A 1 106 ? 3.894 -5.368 5.203 1.00 96.19 106 TRP A CA 1
ATOM 814 C C . TRP A 1 106 ? 5.227 -5.975 4.789 1.00 96.19 106 TRP A C 1
ATOM 816 O O . TRP A 1 106 ? 5.466 -6.141 3.597 1.00 96.19 106 TRP A O 1
ATOM 826 N N . THR A 1 107 ? 6.067 -6.339 5.753 1.00 95.19 107 THR A N 1
ATOM 827 C CA . THR A 1 107 ? 7.309 -7.073 5.518 1.00 95.19 107 THR A CA 1
ATOM 828 C C . THR A 1 107 ? 7.002 -8.406 4.848 1.00 95.19 107 THR A C 1
ATOM 830 O O . THR A 1 107 ? 7.482 -8.642 3.743 1.00 95.19 107 THR A O 1
ATOM 833 N N . ARG A 1 108 ? 6.100 -9.212 5.429 1.00 93.75 108 ARG A N 1
ATOM 834 C CA . ARG A 1 108 ? 5.670 -10.485 4.833 1.00 93.75 108 ARG A CA 1
ATOM 835 C C . ARG A 1 108 ? 5.106 -10.295 3.428 1.00 93.75 108 ARG A C 1
ATOM 837 O O . ARG A 1 108 ? 5.438 -11.066 2.535 1.00 93.75 108 ARG A O 1
ATOM 844 N N . ALA A 1 109 ? 4.260 -9.286 3.227 1.00 92.88 109 ALA A N 1
ATOM 845 C CA . ALA A 1 109 ? 3.691 -8.994 1.921 1.00 92.88 109 ALA A CA 1
ATOM 846 C C . ALA A 1 109 ? 4.803 -8.732 0.899 1.00 92.88 109 ALA A C 1
ATOM 848 O O . ALA A 1 109 ? 4.882 -9.454 -0.096 1.00 92.88 109 ALA A O 1
ATOM 849 N N . LEU A 1 110 ? 5.672 -7.747 1.163 1.00 93.06 110 LEU A N 1
ATOM 850 C CA . LEU A 1 110 ? 6.740 -7.317 0.253 1.00 93.06 110 LEU A CA 1
ATOM 851 C C . LEU A 1 110 ? 7.754 -8.427 -0.033 1.00 93.06 110 LEU A C 1
ATOM 853 O O . LEU A 1 110 ? 8.199 -8.548 -1.167 1.00 93.06 110 LEU A O 1
ATOM 857 N N . GLU A 1 111 ? 8.095 -9.242 0.963 1.00 91.50 111 GLU A N 1
ATOM 858 C CA . GLU A 1 111 ? 9.068 -10.333 0.817 1.00 91.50 111 GLU A CA 1
ATOM 859 C C . GLU A 1 111 ? 8.472 -11.576 0.147 1.00 91.50 111 GLU A C 1
ATOM 861 O O . GLU A 1 111 ? 9.182 -12.303 -0.538 1.00 91.50 111 GLU A O 1
ATOM 866 N N . SER A 1 112 ? 7.160 -11.805 0.280 1.00 90.06 112 SER A N 1
ATOM 867 C CA . SER A 1 112 ? 6.478 -12.910 -0.411 1.00 90.06 112 SER A CA 1
ATOM 868 C C . SER A 1 112 ? 6.316 -12.685 -1.915 1.00 90.06 112 SER A C 1
ATOM 870 O O . SER A 1 112 ? 6.043 -13.632 -2.655 1.00 90.06 112 SER A O 1
ATOM 872 N N . TRP A 1 113 ? 6.434 -11.439 -2.381 1.00 90.75 113 TRP A N 1
ATOM 873 C CA . TRP A 1 113 ? 6.308 -11.134 -3.796 1.00 90.75 113 TRP A CA 1
ATOM 874 C C . TRP A 1 113 ? 7.635 -11.388 -4.505 1.00 90.75 113 TRP A C 1
ATOM 876 O O . TRP A 1 113 ? 8.519 -10.533 -4.555 1.00 90.75 113 TRP A O 1
ATOM 886 N N . ASN A 1 114 ? 7.760 -12.586 -5.074 1.00 78.75 114 ASN A N 1
ATOM 887 C CA . ASN A 1 114 ? 8.891 -12.934 -5.919 1.00 78.75 114 ASN A CA 1
ATOM 888 C C . ASN A 1 114 ? 8.714 -12.316 -7.314 1.00 78.75 114 ASN A C 1
ATOM 890 O O . ASN A 1 114 ? 8.227 -12.953 -8.248 1.00 78.75 114 ASN A O 1
ATOM 894 N N . ALA A 1 115 ? 9.057 -11.037 -7.435 1.00 71.62 115 ALA A N 1
ATOM 895 C CA . ALA A 1 115 ? 9.056 -10.334 -8.706 1.00 71.62 115 ALA A CA 1
ATOM 896 C C . ALA A 1 115 ? 10.345 -10.649 -9.475 1.00 71.62 115 ALA A C 1
ATOM 898 O O . ALA A 1 115 ? 11.311 -9.885 -9.426 1.00 71.62 115 ALA A O 1
ATOM 899 N N . PHE A 1 116 ? 10.368 -11.768 -10.199 1.00 59.78 116 PHE A N 1
ATOM 900 C CA . PHE A 1 116 ? 11.404 -11.976 -11.202 1.00 59.78 116 PHE A CA 1
ATOM 901 C C . PHE A 1 116 ? 11.073 -11.107 -12.411 1.00 59.78 116 PHE A C 1
ATOM 903 O O . PHE A 1 116 ? 10.176 -11.405 -13.199 1.00 59.78 116 PHE A O 1
ATOM 910 N N . SER A 1 117 ? 11.777 -9.989 -12.556 1.00 56.09 117 SER A N 1
ATOM 911 C CA . SER A 1 117 ? 11.788 -9.305 -13.836 1.00 56.09 117 SER A CA 1
ATOM 912 C C . SER A 1 117 ? 12.578 -10.171 -14.797 1.00 56.09 117 SER A C 1
ATOM 914 O O . SER A 1 117 ? 13.779 -10.338 -14.595 1.00 56.09 117 SER A O 1
ATOM 916 N N . GLY A 1 118 ? 11.954 -10.670 -15.856 1.00 47.38 118 GLY A N 1
ATOM 917 C CA . GLY A 1 118 ? 12.650 -11.272 -16.995 1.00 47.38 118 GLY A CA 1
ATOM 918 C C . GLY A 1 118 ? 13.560 -10.292 -17.750 1.00 47.38 118 GLY A C 1
ATOM 919 O O . GLY A 1 118 ? 13.671 -10.384 -18.965 1.00 47.38 118 GLY A O 1
ATOM 920 N N . ARG A 1 119 ? 14.198 -9.331 -17.066 1.00 48.00 119 ARG A N 1
ATOM 921 C CA . ARG A 1 119 ? 15.378 -8.653 -17.580 1.00 48.00 119 ARG A CA 1
ATOM 922 C C . ARG A 1 119 ? 16.480 -9.697 -17.670 1.00 48.00 119 ARG A C 1
ATOM 924 O O . ARG A 1 119 ? 17.225 -9.914 -16.718 1.00 48.00 119 ARG A O 1
ATOM 931 N N . THR A 1 120 ? 16.577 -10.318 -18.839 1.00 42.34 120 THR A N 1
ATOM 932 C CA . THR A 1 120 ? 17.860 -10.760 -19.363 1.00 42.34 120 THR A CA 1
ATOM 933 C C . THR A 1 120 ? 18.751 -9.527 -19.352 1.00 42.34 120 THR A C 1
ATOM 935 O O . THR A 1 120 ? 18.568 -8.601 -20.139 1.00 42.34 120 THR A O 1
ATOM 938 N N . VAL A 1 121 ? 19.651 -9.453 -18.377 1.00 46.66 121 VAL A N 1
ATOM 939 C CA . VAL A 1 121 ? 20.800 -8.566 -18.488 1.00 46.66 121 VAL A CA 1
ATOM 940 C C . VAL A 1 121 ? 21.639 -9.200 -19.585 1.00 46.66 121 VAL A C 1
ATOM 942 O O . VAL A 1 121 ? 22.364 -10.159 -19.328 1.00 46.66 121 VAL A O 1
ATOM 945 N N . GLU A 1 122 ? 21.486 -8.732 -20.822 1.00 43.16 122 GLU A N 1
ATOM 946 C CA . GLU A 1 122 ? 22.531 -8.942 -21.813 1.00 43.16 122 GLU A CA 1
ATOM 947 C C . GLU A 1 122 ? 23.75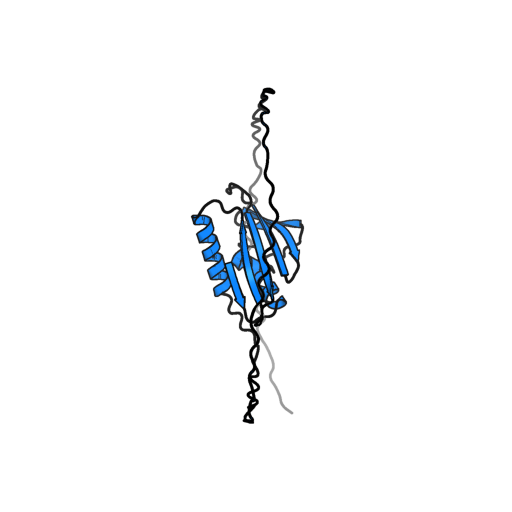0 -8.190 -21.286 1.00 43.16 122 GLU A C 1
ATOM 949 O O . GLU A 1 122 ? 23.876 -6.972 -21.395 1.00 43.16 122 GLU A O 1
ATOM 954 N N . VAL A 1 123 ? 24.610 -8.924 -20.580 1.00 44.62 123 VAL A N 1
ATOM 955 C CA . VAL A 1 123 ? 25.961 -8.475 -20.290 1.00 44.62 123 VAL A CA 1
ATOM 956 C C . VAL A 1 123 ? 26.667 -8.523 -21.632 1.00 44.62 123 VAL A C 1
ATOM 958 O O . VAL A 1 123 ? 27.249 -9.545 -21.997 1.00 44.62 123 VAL A O 1
ATOM 961 N N . THR A 1 124 ? 26.586 -7.430 -22.387 1.00 42.69 124 THR A N 1
ATOM 962 C CA . THR A 1 124 ? 27.524 -7.168 -23.471 1.00 42.69 124 THR A CA 1
ATOM 963 C C . THR A 1 124 ? 28.894 -7.068 -22.818 1.00 42.69 124 THR A C 1
ATOM 965 O O . THR A 1 124 ? 29.314 -6.020 -22.333 1.00 42.69 124 THR A O 1
ATOM 968 N N . ARG A 1 125 ? 29.572 -8.211 -22.714 1.00 47.66 125 ARG A N 1
ATOM 969 C CA . ARG A 1 125 ? 30.973 -8.311 -22.324 1.00 47.66 125 ARG A CA 1
ATOM 970 C C . ARG A 1 125 ? 31.801 -7.936 -23.550 1.00 47.66 125 ARG A C 1
ATOM 972 O O . ARG A 1 125 ? 32.568 -8.744 -24.054 1.00 47.66 125 ARG A O 1
ATOM 979 N N . GLU A 1 126 ? 31.583 -6.732 -24.069 1.00 41.16 126 GLU A N 1
ATOM 980 C CA . GLU A 1 126 ? 32.523 -6.132 -25.003 1.00 41.16 126 GLU A CA 1
ATOM 981 C C . GLU A 1 126 ? 33.724 -5.709 -24.168 1.00 41.16 126 GLU A C 1
ATOM 983 O O . GLU A 1 126 ? 33.681 -4.763 -23.379 1.00 41.16 126 GLU A O 1
ATOM 988 N N . GLY A 1 127 ? 34.767 -6.531 -24.261 1.00 46.94 127 GLY A N 1
ATOM 989 C CA . GLY A 1 127 ? 36.080 -6.207 -23.746 1.00 46.94 127 GLY A CA 1
ATOM 990 C C . GLY A 1 127 ? 36.559 -4.925 -24.409 1.00 46.94 127 GLY A C 1
ATOM 991 O O . GLY A 1 127 ? 36.859 -4.913 -25.598 1.00 46.94 127 GLY A O 1
ATOM 992 N N . HIS A 1 128 ? 36.627 -3.855 -23.627 1.00 42.72 128 HIS A N 1
ATOM 993 C CA . HIS A 1 128 ? 37.473 -2.716 -23.937 1.00 42.72 128 HIS A CA 1
ATOM 994 C C . HIS A 1 128 ? 38.836 -2.987 -23.292 1.00 42.72 128 HIS A C 1
ATOM 996 O O . HIS A 1 128 ? 39.104 -2.582 -22.158 1.00 42.72 128 HIS A O 1
ATOM 1002 N N . GLU A 1 129 ? 39.641 -3.782 -23.992 1.00 44.47 129 GLU A N 1
ATOM 1003 C CA . GLU A 1 129 ? 41.053 -4.001 -23.703 1.00 44.47 129 GLU A CA 1
ATOM 1004 C C . GLU A 1 129 ? 41.881 -3.035 -24.566 1.00 44.47 129 GLU A C 1
ATOM 1006 O O . GLU A 1 129 ? 41.660 -2.943 -25.770 1.00 44.47 129 GLU A O 1
ATOM 1011 N N . GLU A 1 130 ? 42.802 -2.340 -23.886 1.00 46.78 130 GLU A N 1
ATOM 1012 C CA . GLU A 1 130 ? 43.889 -1.471 -24.381 1.00 46.78 130 GLU A CA 1
ATOM 1013 C C . GLU A 1 130 ? 43.469 -0.086 -24.930 1.00 46.78 130 GLU A C 1
ATOM 1015 O O . GLU A 1 130 ? 42.514 0.071 -25.672 1.00 46.78 130 GLU A O 1
ATOM 1020 N N . ASP A 1 131 ? 44.081 1.022 -24.498 1.00 40.78 131 ASP A N 1
ATOM 1021 C CA . ASP A 1 131 ? 45.518 1.256 -24.642 1.00 40.78 131 ASP A CA 1
ATOM 1022 C C . ASP A 1 131 ? 46.119 2.178 -23.554 1.00 40.78 131 ASP A C 1
ATOM 1024 O O . ASP A 1 131 ? 45.515 3.153 -23.096 1.00 40.78 131 ASP A O 1
ATOM 1028 N N . ARG A 1 132 ? 47.345 1.844 -23.136 1.00 52.16 132 ARG A N 1
ATOM 1029 C CA . ARG A 1 132 ? 48.195 2.623 -22.229 1.00 52.16 132 ARG A CA 1
ATOM 1030 C C . ARG A 1 132 ? 49.014 3.615 -23.057 1.00 52.16 132 ARG A C 1
ATOM 1032 O O . ARG A 1 132 ? 50.041 3.244 -23.611 1.00 52.16 132 ARG A O 1
ATOM 1039 N N . GLY A 1 133 ? 48.662 4.895 -23.002 1.00 40.38 133 GLY A N 1
ATOM 1040 C CA . GLY A 1 133 ? 49.558 5.989 -23.388 1.00 40.38 133 GLY A CA 1
ATOM 1041 C C . GLY A 1 133 ? 50.097 6.729 -22.162 1.00 40.38 133 GLY A C 1
ATOM 1042 O O . GLY A 1 133 ? 49.374 7.504 -21.541 1.00 40.38 133 GLY A O 1
ATOM 1043 N N . HIS A 1 134 ? 51.355 6.490 -21.786 1.00 49.72 134 HIS A N 1
ATOM 1044 C CA . HIS A 1 134 ? 52.142 7.426 -20.973 1.00 49.72 134 HIS A CA 1
ATOM 1045 C C . HIS A 1 134 ? 52.610 8.580 -21.866 1.00 49.72 134 HIS A C 1
ATOM 1047 O O . HIS A 1 134 ? 53.285 8.281 -22.840 1.00 49.72 134 HIS A O 1
ATOM 1053 N N . GLU A 1 135 ? 52.400 9.849 -21.489 1.00 43.03 135 GLU A N 1
ATOM 1054 C CA . GLU A 1 135 ? 53.447 10.873 -21.675 1.00 43.03 135 GLU A CA 1
ATOM 1055 C C . GLU A 1 135 ? 53.258 12.131 -20.795 1.00 43.03 135 GLU A C 1
ATOM 1057 O O . GLU A 1 135 ? 52.293 12.875 -20.923 1.00 43.03 135 GLU A O 1
ATOM 1062 N N . ALA A 1 136 ? 54.216 12.283 -19.874 1.00 39.38 136 ALA A N 1
ATOM 1063 C CA . ALA A 1 136 ? 54.872 13.474 -19.316 1.00 39.38 136 ALA A CA 1
ATOM 1064 C C . ALA A 1 136 ? 54.115 14.775 -18.933 1.00 39.38 136 ALA A C 1
ATOM 1066 O O . ALA A 1 136 ? 53.534 15.486 -19.746 1.00 39.38 136 ALA A O 1
ATOM 1067 N N . ALA A 1 137 ? 54.339 15.175 -17.672 1.00 45.62 137 ALA A N 1
ATOM 1068 C CA . ALA A 1 137 ? 54.311 16.557 -17.173 1.00 45.62 137 ALA A CA 1
ATOM 1069 C C . ALA A 1 137 ? 55.463 17.411 -17.762 1.00 45.62 137 ALA A C 1
ATOM 1071 O O . ALA A 1 137 ? 56.478 16.849 -18.179 1.00 45.62 137 ALA A O 1
ATOM 1072 N N . PRO A 1 138 ? 55.353 18.757 -17.770 1.00 47.56 138 PRO A N 1
ATOM 1073 C CA . PRO A 1 138 ? 55.892 19.613 -16.684 1.00 47.56 138 PRO A CA 1
ATOM 1074 C C . PRO A 1 138 ? 54.966 20.835 -16.421 1.00 47.56 138 PRO A C 1
ATOM 1076 O O . PRO A 1 138 ? 54.007 21.037 -17.149 1.00 47.56 138 PRO A O 1
ATOM 1079 N N . GLY A 1 139 ? 55.092 21.735 -15.444 1.00 35.38 139 GLY A N 1
ATOM 1080 C CA . GLY A 1 139 ? 56.021 22.020 -14.358 1.00 35.38 139 GLY A CA 1
ATOM 1081 C C . GLY A 1 139 ? 55.556 23.332 -13.675 1.00 35.38 139 GLY A C 1
ATOM 1082 O O . GLY A 1 139 ? 55.203 24.284 -14.355 1.00 35.38 139 GLY A O 1
ATOM 1083 N N . ARG A 1 140 ? 55.471 23.303 -12.339 1.00 42.94 140 ARG A N 1
ATOM 1084 C CA . ARG A 1 140 ? 55.729 24.335 -11.300 1.00 42.94 140 ARG A CA 1
ATOM 1085 C C . ARG A 1 140 ? 55.745 25.852 -11.641 1.00 42.94 140 ARG A C 1
ATOM 1087 O O . ARG A 1 140 ? 56.584 26.269 -12.420 1.00 42.94 140 ARG A O 1
ATOM 1094 N N . GLU A 1 141 ? 54.965 26.649 -10.890 1.00 43.44 141 GLU A N 1
ATOM 1095 C CA . GLU A 1 141 ? 55.346 27.856 -10.088 1.00 43.44 141 GLU A CA 1
ATOM 1096 C C . GLU A 1 141 ? 54.061 28.436 -9.434 1.00 43.44 141 GLU A C 1
ATOM 1098 O O . GLU A 1 141 ? 53.057 28.625 -10.108 1.00 43.44 141 GLU A O 1
ATOM 1103 N N . GLU A 1 142 ? 53.864 28.406 -8.110 1.00 43.53 142 GLU A N 1
ATOM 1104 C CA . GLU A 1 142 ? 54.349 29.315 -7.046 1.00 43.53 142 GLU A CA 1
ATOM 1105 C C . GLU A 1 142 ? 53.811 30.763 -7.123 1.00 43.53 142 GLU A C 1
ATOM 1107 O O . GLU A 1 142 ? 54.186 31.545 -7.985 1.00 43.53 142 GLU A O 1
ATOM 1112 N N . GLY A 1 143 ? 52.939 31.130 -6.172 1.00 38.12 143 GLY A N 1
ATOM 1113 C CA . GLY A 1 143 ? 52.401 32.486 -6.017 1.00 38.12 143 GLY A CA 1
ATOM 1114 C C . GLY A 1 143 ? 51.549 32.631 -4.752 1.00 38.12 143 GLY A C 1
ATOM 1115 O O . GLY A 1 143 ? 50.423 32.154 -4.686 1.00 38.12 143 GLY A O 1
ATOM 1116 N N . ARG A 1 144 ? 52.143 33.246 -3.728 1.00 40.59 144 ARG A N 1
ATOM 1117 C CA . ARG A 1 144 ? 51.639 33.504 -2.368 1.00 40.59 144 ARG A CA 1
ATOM 1118 C C . ARG A 1 144 ? 50.708 34.729 -2.280 1.00 40.59 144 ARG A C 1
ATOM 1120 O O . ARG A 1 144 ? 50.921 35.698 -2.993 1.00 40.59 144 ARG A O 1
ATOM 1127 N N . ALA A 1 145 ? 49.907 34.705 -1.207 1.00 36.66 145 ALA A N 1
ATOM 1128 C CA . ALA A 1 145 ? 49.505 35.812 -0.319 1.00 36.66 145 ALA A CA 1
ATOM 1129 C C . ALA A 1 145 ? 48.384 36.782 -0.742 1.00 36.66 145 ALA A C 1
ATOM 1131 O O . ALA A 1 145 ? 48.339 37.268 -1.865 1.00 36.66 145 ALA A O 1
ATOM 1132 N N . GLY A 1 146 ? 47.544 37.118 0.247 1.00 37.12 146 GLY A N 1
ATOM 1133 C CA . GLY A 1 146 ? 46.657 38.282 0.226 1.00 37.12 146 GLY A CA 1
ATOM 1134 C C . GLY A 1 146 ? 45.366 38.098 1.021 1.00 37.12 146 GLY A C 1
ATOM 1135 O O . GLY A 1 146 ? 44.320 37.872 0.427 1.00 37.12 146 GLY A O 1
ATOM 1136 N N . GLU A 1 147 ? 45.456 38.171 2.350 1.00 40.59 147 GLU A N 1
ATOM 1137 C CA . GLU A 1 147 ? 44.340 38.474 3.257 1.00 40.59 147 GLU A CA 1
ATOM 1138 C C . GLU A 1 147 ? 43.678 39.808 2.885 1.00 40.59 147 GLU A C 1
ATOM 1140 O O . GLU A 1 147 ? 44.401 40.766 2.637 1.00 40.59 147 GLU A O 1
ATOM 1145 N N . GLU A 1 148 ? 42.347 39.907 2.972 1.00 41.19 148 GLU A N 1
ATOM 1146 C CA . GLU A 1 148 ? 41.687 41.140 3.426 1.00 41.19 148 GLU A CA 1
ATOM 1147 C C . GLU A 1 148 ? 40.467 40.802 4.294 1.00 41.19 148 GLU A C 1
ATOM 1149 O O . GLU A 1 148 ? 39.446 40.278 3.842 1.00 41.19 148 GLU A O 1
ATOM 1154 N N . GLU A 1 149 ? 40.630 41.105 5.581 1.00 36.88 149 GLU A N 1
ATOM 1155 C CA . GLU A 1 149 ? 39.581 41.333 6.563 1.00 36.88 149 GLU A CA 1
ATOM 1156 C C . GLU A 1 149 ? 38.925 42.709 6.333 1.00 36.88 149 GLU A C 1
ATOM 1158 O O . GLU A 1 149 ? 39.601 43.709 6.103 1.00 36.88 149 GLU A O 1
ATOM 1163 N N . GLY A 1 150 ? 37.609 42.788 6.521 1.00 38.72 150 GLY A N 1
ATOM 1164 C CA . GLY A 1 150 ? 36.872 44.029 6.789 1.00 38.72 150 GLY A CA 1
ATOM 1165 C C . GLY A 1 150 ? 35.566 43.642 7.487 1.00 38.72 150 GLY A C 1
ATOM 1166 O O . GLY A 1 150 ? 34.725 42.991 6.881 1.00 38.72 150 GLY A O 1
ATOM 1167 N N . SER A 1 151 ? 35.429 43.740 8.813 1.00 37.38 151 SER A N 1
ATOM 1168 C CA . SER A 1 151 ? 35.368 44.932 9.677 1.00 37.38 151 SER A CA 1
ATOM 1169 C C . SER A 1 151 ? 34.149 45.820 9.396 1.00 37.38 151 SER A C 1
ATOM 1171 O O . SER A 1 151 ? 34.075 46.497 8.376 1.00 37.38 151 SER A O 1
ATOM 1173 N N . GLY A 1 152 ? 33.208 45.822 10.346 1.00 37.62 152 GLY A N 1
ATOM 1174 C CA . GLY A 1 152 ? 32.036 46.697 10.386 1.00 37.62 152 GLY A CA 1
ATOM 1175 C C . GLY A 1 152 ? 31.168 46.422 11.619 1.00 37.62 152 GLY A C 1
ATOM 1176 O O . GLY A 1 152 ? 30.266 45.593 11.571 1.00 37.62 152 GLY A O 1
ATOM 1177 N N . ARG A 1 153 ? 31.506 47.086 12.731 1.00 41.38 153 ARG A N 1
ATOM 1178 C CA . ARG A 1 153 ? 30.780 47.167 14.018 1.00 41.38 153 ARG A CA 1
ATOM 1179 C C . ARG A 1 153 ? 29.457 47.942 13.910 1.00 41.38 153 ARG A C 1
ATOM 1181 O O . ARG A 1 153 ? 29.380 48.846 13.093 1.00 41.38 153 ARG A O 1
ATOM 1188 N N . GLU A 1 154 ? 28.521 47.645 14.821 1.00 40.97 154 GLU A N 1
ATOM 1189 C CA . GLU A 1 154 ? 27.790 48.551 15.761 1.00 40.97 154 GLU A CA 1
ATOM 1190 C C . GLU A 1 154 ? 26.526 47.807 16.254 1.00 40.97 154 GLU A C 1
ATOM 1192 O O . GLU A 1 154 ? 25.710 47.368 15.453 1.00 40.97 154 GLU A O 1
ATOM 1197 N N . GLU A 1 155 ? 26.439 47.317 17.495 1.00 34.94 155 GLU A N 1
ATOM 1198 C CA . GLU A 1 155 ? 26.133 47.993 18.779 1.00 34.94 155 GLU A CA 1
ATOM 1199 C C . GLU A 1 155 ? 24.757 48.695 18.882 1.00 34.94 155 GLU A C 1
ATOM 1201 O O . GLU A 1 155 ? 24.641 49.865 18.561 1.00 34.94 155 GLU A O 1
ATOM 1206 N N . GLY A 1 156 ? 23.773 47.963 19.447 1.00 36.97 156 GLY A N 1
ATOM 1207 C CA . GLY A 1 156 ? 22.754 48.386 20.445 1.00 36.97 156 GLY A CA 1
ATOM 1208 C C . GLY A 1 156 ? 21.785 49.552 20.145 1.00 36.97 156 GLY A C 1
ATOM 1209 O O . GLY A 1 156 ? 21.932 50.230 19.141 1.00 36.97 156 GLY A O 1
ATOM 1210 N N . PRO A 1 157 ? 20.785 49.846 21.016 1.00 49.56 157 PRO A N 1
ATOM 1211 C CA . PRO A 1 157 ? 20.491 49.270 22.332 1.00 49.56 157 PRO A CA 1
ATOM 1212 C C . PRO A 1 157 ? 19.010 48.849 22.550 1.00 49.56 157 PRO A C 1
ATOM 1214 O O . PRO A 1 157 ? 18.154 48.915 21.672 1.00 49.56 157 PRO A O 1
ATOM 1217 N N . ALA A 1 158 ? 18.749 48.375 23.771 1.00 40.75 158 ALA A N 1
ATOM 1218 C CA . ALA A 1 158 ? 17.495 47.872 24.331 1.00 40.75 158 ALA A CA 1
ATOM 1219 C C . ALA A 1 158 ? 16.398 48.932 24.584 1.00 40.75 158 ALA A C 1
ATOM 1221 O O . ALA A 1 158 ? 16.721 50.086 24.819 1.00 40.75 158 ALA A O 1
ATOM 1222 N N . HIS A 1 159 ? 15.132 48.492 24.658 1.00 40.53 159 HIS A N 1
ATOM 1223 C CA . HIS A 1 159 ? 14.062 48.952 25.575 1.00 40.53 159 HIS A CA 1
ATOM 1224 C C . HIS A 1 159 ? 12.910 47.919 25.495 1.00 40.53 159 HIS A C 1
ATOM 1226 O O . HIS A 1 159 ? 12.470 47.559 24.410 1.00 40.53 159 HIS A O 1
ATOM 1232 N N . GLU A 1 160 ? 12.644 47.149 26.551 1.00 32.94 160 GLU A N 1
ATOM 1233 C CA . GLU A 1 160 ? 11.671 47.394 27.634 1.00 32.94 160 GLU A CA 1
ATOM 1234 C C . GLU A 1 160 ? 10.177 47.189 27.294 1.00 32.94 160 GLU A C 1
ATOM 1236 O O . GLU A 1 160 ? 9.592 47.873 26.469 1.00 32.94 160 GLU A O 1
ATOM 1241 N N . VAL A 1 161 ? 9.585 46.284 28.088 1.00 35.06 161 VAL A N 1
ATOM 1242 C CA . VAL A 1 161 ? 8.292 46.379 28.796 1.00 35.06 161 VAL A CA 1
ATOM 1243 C C . VAL A 1 161 ? 6.996 46.489 27.982 1.00 35.06 161 VAL A C 1
ATOM 1245 O O . VAL A 1 161 ? 6.657 47.506 27.393 1.00 35.06 161 VAL A O 1
ATOM 1248 N N . GLY A 1 162 ? 6.155 45.465 28.155 1.00 36.12 162 GLY A N 1
ATOM 1249 C CA . GLY A 1 162 ? 4.729 45.516 27.838 1.00 36.12 162 GLY A CA 1
ATOM 1250 C C . GLY A 1 162 ? 3.945 44.369 28.474 1.00 36.12 162 GLY A C 1
ATOM 1251 O O . GLY A 1 162 ? 3.609 43.394 27.813 1.00 36.12 162 GLY A O 1
ATOM 1252 N N . ARG A 1 163 ? 3.656 44.480 29.777 1.00 38.84 163 ARG A N 1
ATOM 1253 C CA . ARG A 1 163 ? 2.591 43.724 30.460 1.00 38.84 163 ARG A CA 1
ATOM 1254 C C . ARG A 1 163 ? 1.218 44.266 30.034 1.00 38.84 163 ARG A C 1
ATOM 1256 O O . ARG A 1 163 ? 1.007 45.468 30.144 1.00 38.84 163 ARG A O 1
ATOM 1263 N N . SER A 1 164 ? 0.272 43.389 29.698 1.00 40.25 164 SER A N 1
ATOM 1264 C CA . SER A 1 164 ? -1.168 43.457 30.057 1.00 40.25 164 SER A CA 1
ATOM 1265 C C . SER A 1 164 ? -1.877 42.251 29.426 1.00 40.25 164 SER A C 1
ATOM 1267 O O . SER A 1 164 ? -1.720 42.014 28.238 1.00 40.25 164 SER A O 1
ATOM 1269 N N . ALA A 1 165 ? -2.435 41.301 30.177 1.00 36.47 165 ALA A N 1
ATOM 1270 C CA . ALA A 1 165 ? -3.570 41.356 31.107 1.00 36.47 165 ALA A CA 1
ATOM 1271 C C . ALA A 1 165 ? -4.927 41.123 30.415 1.00 36.47 165 ALA A C 1
ATOM 1273 O O . ALA A 1 165 ? -5.350 41.914 29.589 1.00 36.47 165 ALA A O 1
ATOM 1274 N N . ALA A 1 166 ? -5.573 40.046 30.881 1.00 34.19 166 ALA A N 1
ATOM 1275 C CA . ALA A 1 166 ? -7.007 39.867 31.128 1.00 34.19 166 ALA A CA 1
ATOM 1276 C C . ALA A 1 166 ? -8.008 39.982 29.960 1.00 34.19 166 ALA A C 1
ATOM 1278 O O . ALA A 1 166 ? -8.100 40.986 29.270 1.00 34.19 166 ALA A O 1
ATOM 1279 N N . GLY A 1 167 ? -8.868 38.964 29.855 1.00 36.72 167 GLY A N 1
ATOM 1280 C CA . GLY A 1 167 ? -10.101 39.022 29.074 1.00 36.72 167 GLY A CA 1
ATOM 1281 C C . GLY A 1 167 ? -10.842 37.685 29.062 1.00 36.72 167 GLY A C 1
ATOM 1282 O O . GLY A 1 167 ? -10.700 36.917 28.123 1.00 36.72 167 GLY A O 1
ATOM 1283 N N . ASP A 1 168 ? -11.564 37.421 30.155 1.00 39.22 168 ASP A N 1
ATOM 1284 C CA . ASP A 1 168 ? -12.864 36.730 30.240 1.00 39.22 168 ASP A CA 1
ATOM 1285 C C . ASP A 1 168 ? -13.087 35.382 29.523 1.00 39.22 168 ASP A C 1
ATOM 1287 O O . ASP A 1 168 ? -13.168 35.264 28.308 1.00 39.22 168 ASP A O 1
ATOM 1291 N N . ARG A 1 169 ? -13.235 34.270 30.260 1.00 40.12 169 ARG A N 1
ATOM 1292 C CA . ARG A 1 169 ? -14.517 33.819 30.852 1.00 40.12 169 ARG A CA 1
ATOM 1293 C C . ARG A 1 169 ? -15.743 34.156 29.994 1.00 40.12 169 ARG A C 1
ATOM 1295 O O . ARG A 1 169 ? -16.425 35.145 30.222 1.00 40.12 169 ARG A O 1
ATOM 1302 N N . CYS A 1 170 ? -16.125 33.217 29.133 1.00 36.44 170 CYS A N 1
ATOM 1303 C CA . CYS A 1 170 ? -17.530 33.035 28.789 1.00 36.44 170 CYS A CA 1
ATOM 1304 C C . CYS A 1 170 ? -17.914 31.562 28.955 1.00 36.44 170 CYS A C 1
ATOM 1306 O O . CYS A 1 170 ? -17.746 30.727 28.069 1.00 36.44 170 CYS A O 1
ATOM 1308 N N . SER A 1 171 ? -18.403 31.251 30.151 1.00 42.25 171 SER A N 1
ATOM 1309 C CA . SER A 1 171 ? -19.190 30.061 30.436 1.00 42.25 171 SER A CA 1
ATOM 1310 C C . SER A 1 171 ? -20.526 30.182 29.707 1.00 42.25 171 SER A C 1
ATOM 1312 O O . SER A 1 171 ? -21.245 31.158 29.924 1.00 42.25 171 SER A O 1
ATOM 1314 N N . ARG A 1 172 ? -20.921 29.182 28.913 1.00 43.19 172 ARG A N 1
ATOM 1315 C CA . ARG A 1 172 ? -22.335 29.025 28.554 1.00 43.19 172 ARG A CA 1
ATOM 1316 C C . ARG A 1 172 ? -22.744 27.557 28.433 1.00 43.19 172 ARG A C 1
ATOM 1318 O O . ARG A 1 172 ? -22.453 26.881 27.458 1.00 43.19 172 ARG A O 1
ATOM 1325 N N . ALA A 1 173 ? -23.384 27.118 29.515 1.00 41.19 173 ALA A N 1
ATOM 1326 C CA . ALA A 1 173 ? -24.554 26.247 29.609 1.00 41.19 173 ALA A CA 1
ATOM 1327 C C . ALA A 1 173 ? -24.746 25.121 28.569 1.00 41.19 173 ALA A C 1
ATOM 1329 O O . ALA A 1 173 ? -25.254 25.322 27.472 1.00 41.19 173 ALA A O 1
ATOM 1330 N N . VAL A 1 174 ? -24.433 23.908 29.029 1.00 42.56 174 VAL A N 1
ATOM 1331 C CA . VAL A 1 174 ? -25.295 22.711 29.090 1.00 42.56 174 VAL A CA 1
ATOM 1332 C C . VAL A 1 174 ? -26.704 22.834 28.478 1.00 42.56 174 VAL A C 1
ATOM 1334 O O . VAL A 1 174 ? -27.531 23.592 28.975 1.00 42.56 174 VAL A O 1
ATOM 1337 N N . THR A 1 175 ? -27.024 21.925 27.550 1.00 45.41 175 THR A N 1
ATOM 1338 C CA . THR A 1 175 ? -28.283 21.150 27.575 1.00 45.41 175 THR A CA 1
ATOM 1339 C C . THR A 1 175 ? -27.996 19.693 27.169 1.00 45.41 175 THR A C 1
ATOM 1341 O O . THR A 1 175 ? -27.372 19.467 26.132 1.00 45.41 175 THR A O 1
ATOM 1344 N N . PRO A 1 176 ? -28.399 18.688 27.969 1.00 48.69 176 PRO A N 1
ATOM 1345 C CA . PRO A 1 176 ? -28.401 17.289 27.560 1.00 48.69 176 PRO A CA 1
ATOM 1346 C C . PRO A 1 176 ? -29.720 16.965 26.843 1.00 48.69 176 PRO A C 1
ATOM 1348 O O . PRO A 1 176 ? -30.792 17.047 27.440 1.00 48.69 176 PRO A O 1
ATOM 1351 N N . VAL A 1 177 ? -29.651 16.572 25.569 1.00 45.03 177 VAL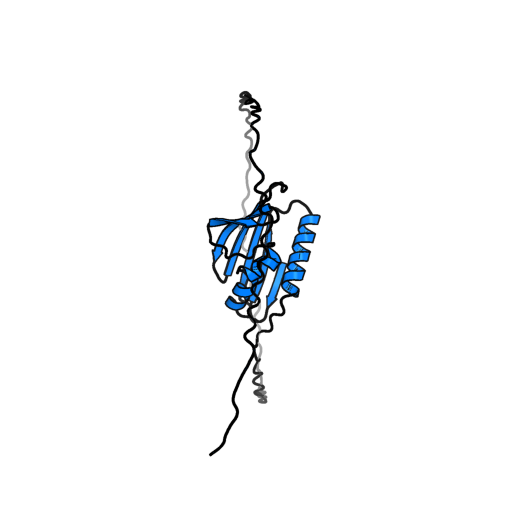 A N 1
ATOM 1352 C CA . VAL A 1 177 ? -30.795 15.964 24.875 1.00 45.03 177 VAL A CA 1
ATOM 1353 C C . VAL A 1 177 ? -30.849 14.480 25.232 1.00 45.03 177 VAL A C 1
ATOM 1355 O O . VAL A 1 177 ? -30.055 13.658 24.783 1.00 45.03 177 VAL A O 1
ATOM 1358 N N . THR A 1 178 ? -31.761 14.219 26.160 1.00 45.00 178 THR A N 1
ATOM 1359 C CA . THR A 1 178 ? -32.636 13.051 26.301 1.00 45.00 178 THR A CA 1
ATOM 1360 C C . THR A 1 178 ? -32.397 11.860 25.367 1.00 45.00 178 THR A C 1
ATOM 1362 O O . THR A 1 178 ? -32.677 11.891 24.172 1.00 45.00 178 THR A O 1
ATOM 1365 N N . ARG A 1 179 ? -31.998 10.768 26.023 1.00 43.25 179 ARG A N 1
ATOM 1366 C CA . ARG A 1 179 ? -32.334 9.369 25.747 1.00 43.25 179 ARG A CA 1
ATOM 1367 C C . ARG A 1 179 ? -33.805 9.227 25.335 1.00 43.25 179 ARG A C 1
ATOM 1369 O O . ARG A 1 179 ? -34.674 9.474 26.167 1.00 43.25 179 ARG A O 1
ATOM 1376 N N . ASP A 1 180 ? -34.057 8.777 24.109 1.00 42.22 180 ASP A N 1
ATOM 1377 C CA . ASP A 1 180 ? -35.330 8.157 23.741 1.00 42.22 180 ASP A CA 1
ATOM 1378 C C . ASP A 1 180 ? -35.090 6.678 23.434 1.00 42.22 180 ASP A C 1
ATOM 1380 O O . ASP A 1 180 ? -34.302 6.288 22.570 1.00 42.22 180 ASP A O 1
ATOM 1384 N N . GLU A 1 181 ? -35.713 5.866 24.273 1.00 41.84 181 GLU A N 1
ATOM 1385 C CA . GLU A 1 181 ? -35.712 4.420 24.268 1.00 41.84 181 GLU A CA 1
ATOM 1386 C C . GLU A 1 181 ? -36.996 3.988 23.556 1.00 41.84 181 GLU A C 1
ATOM 1388 O O . GLU A 1 181 ? -38.024 3.786 24.192 1.00 41.84 181 GLU A O 1
ATOM 1393 N N . ALA A 1 182 ? -36.950 3.838 22.232 1.00 46.78 182 ALA A N 1
ATOM 1394 C CA . ALA A 1 182 ? -38.039 3.231 21.476 1.00 46.78 182 ALA A CA 1
ATOM 1395 C C . ALA A 1 182 ? -37.641 1.822 21.027 1.00 46.78 182 ALA A C 1
ATOM 1397 O O . ALA A 1 182 ? -36.994 1.595 20.004 1.00 46.78 182 ALA A O 1
ATOM 1398 N N . ARG A 1 183 ? -38.067 0.850 21.835 1.00 45.28 183 ARG A N 1
ATOM 1399 C CA . ARG A 1 183 ? -38.258 -0.542 21.427 1.00 45.28 183 ARG A CA 1
ATOM 1400 C C . ARG A 1 183 ? -39.167 -0.592 20.194 1.00 45.28 183 ARG A C 1
ATOM 1402 O O . ARG A 1 183 ? -40.307 -0.151 20.273 1.00 45.28 183 ARG A O 1
ATOM 1409 N N . SER A 1 184 ? -38.732 -1.253 19.123 1.00 42.81 184 SER A N 1
ATOM 1410 C CA . SER A 1 184 ? -39.658 -1.943 18.214 1.00 42.81 184 SER A CA 1
ATOM 1411 C C . SER A 1 184 ? -38.970 -3.100 17.482 1.00 42.81 184 SER A C 1
ATOM 1413 O O . SER A 1 184 ? -38.261 -2.916 16.501 1.00 42.81 184 SER A O 1
ATOM 1415 N N . VAL A 1 185 ? -39.162 -4.286 18.063 1.00 55.91 185 VAL A N 1
ATOM 1416 C CA . VAL A 1 185 ? -39.393 -5.622 17.476 1.00 55.91 185 VAL A CA 1
ATOM 1417 C C . VAL A 1 185 ? -38.974 -5.874 16.005 1.00 55.91 185 VAL A C 1
ATOM 1419 O O . VAL A 1 185 ? -39.456 -5.188 15.105 1.00 55.91 185 VAL A O 1
ATOM 1422 N N . PRO A 1 186 ? -38.203 -6.950 15.720 1.00 61.88 186 PRO A N 1
ATOM 1423 C CA . PRO A 1 186 ? -37.894 -7.392 14.358 1.00 61.88 186 PRO A CA 1
ATOM 1424 C C . PRO A 1 186 ? -38.997 -8.295 13.776 1.00 61.88 186 PRO A C 1
ATOM 1426 O O . PRO A 1 186 ? -39.607 -9.070 14.519 1.00 61.88 186 PRO A O 1
ATOM 1429 N N . PRO A 1 187 ? -39.163 -8.352 12.442 1.00 57.75 187 PRO A N 1
ATOM 1430 C CA . PRO A 1 187 ? -39.740 -9.527 11.816 1.00 57.75 187 PRO A CA 1
ATOM 1431 C C . PRO A 1 187 ? -38.729 -10.301 10.958 1.00 57.75 187 PRO A C 1
ATOM 1433 O O . PRO A 1 187 ? -38.186 -9.813 9.976 1.00 57.75 187 PRO A O 1
ATOM 1436 N N . ARG A 1 188 ? -38.659 -11.587 11.317 1.00 48.16 188 ARG A N 1
ATOM 1437 C CA . ARG A 1 188 ? -38.620 -12.769 10.444 1.00 48.16 188 ARG A CA 1
ATOM 1438 C C . ARG A 1 188 ? -37.288 -13.202 9.823 1.00 48.16 188 ARG A C 1
ATOM 1440 O O . ARG A 1 188 ? -36.875 -12.771 8.756 1.00 48.16 188 ARG A O 1
ATOM 1447 N N . LEU A 1 189 ? -36.767 -14.261 10.455 1.00 47.91 189 LEU A N 1
ATOM 1448 C CA . LEU A 1 189 ? -36.269 -15.476 9.804 1.00 47.91 189 LEU A CA 1
ATOM 1449 C C . LEU A 1 189 ? -36.871 -15.673 8.399 1.00 47.91 189 LEU A C 1
ATOM 1451 O O . LEU A 1 189 ? -38.039 -16.045 8.275 1.00 47.91 189 LEU A O 1
ATOM 1455 N N . ALA A 1 190 ? -36.037 -15.571 7.371 1.00 45.88 190 ALA A N 1
ATOM 1456 C CA . ALA A 1 190 ? -36.195 -16.382 6.176 1.00 45.88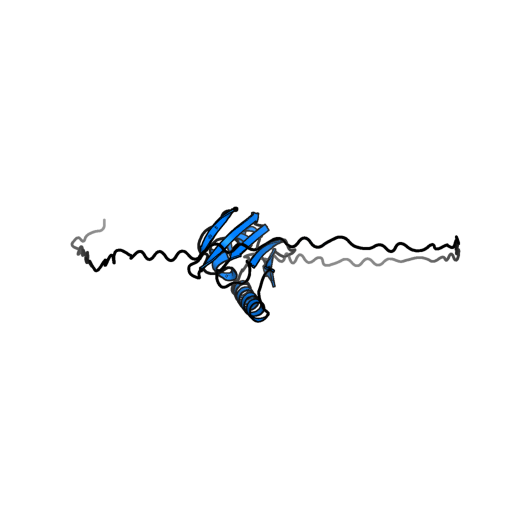 190 ALA A CA 1
ATOM 1457 C C . ALA A 1 190 ? -35.243 -17.577 6.310 1.00 45.88 190 ALA A C 1
ATOM 1459 O O . ALA A 1 190 ? -34.052 -17.502 6.019 1.00 45.88 190 ALA A O 1
ATOM 1460 N N . ARG A 1 191 ? -35.790 -18.687 6.816 1.00 46.94 191 ARG A N 1
ATOM 1461 C CA . ARG A 1 191 ? -35.245 -20.022 6.563 1.00 46.94 191 ARG A CA 1
ATOM 1462 C C . ARG A 1 191 ? -35.315 -20.244 5.053 1.00 46.94 191 ARG A C 1
ATOM 1464 O O . ARG A 1 191 ? -36.416 -20.328 4.523 1.00 46.94 191 ARG A O 1
ATOM 1471 N N . PHE A 1 192 ? -34.176 -20.390 4.390 1.00 41.09 192 PHE A N 1
ATOM 1472 C CA . PHE A 1 192 ? -34.120 -21.085 3.108 1.00 41.09 192 PHE A CA 1
ATOM 1473 C C . PHE A 1 192 ? -33.340 -22.380 3.337 1.00 41.09 192 PHE A C 1
ATOM 1475 O O . PHE A 1 192 ? -32.115 -22.429 3.266 1.00 41.09 192 PHE A O 1
ATOM 1482 N N . GLN A 1 193 ? -34.076 -23.411 3.755 1.00 46.47 193 GLN A N 1
ATOM 1483 C CA . GLN A 1 193 ? -33.625 -24.792 3.661 1.00 46.47 193 GLN A CA 1
ATOM 1484 C C . GLN A 1 193 ? -33.898 -25.275 2.242 1.00 46.47 193 GLN A C 1
ATOM 1486 O O . GLN A 1 193 ? -35.011 -25.107 1.762 1.00 46.47 193 GLN A O 1
ATOM 1491 N N . GLY A 1 194 ? -32.887 -25.922 1.661 1.00 42.12 194 GLY A N 1
ATOM 1492 C CA . GLY A 1 194 ? -33.023 -27.069 0.770 1.00 42.12 194 GLY A CA 1
ATOM 1493 C C . GLY A 1 194 ? -33.722 -26.828 -0.561 1.00 42.12 194 GLY A C 1
ATOM 1494 O O . GLY A 1 194 ? -34.920 -26.630 -0.611 1.00 42.12 194 GLY A O 1
ATOM 1495 N N . HIS A 1 195 ? -32.996 -27.020 -1.655 1.00 49.31 195 HIS A N 1
ATOM 1496 C CA . HIS A 1 195 ? -33.323 -28.126 -2.549 1.00 49.31 195 HIS A CA 1
ATOM 1497 C C . HIS A 1 195 ? -32.068 -28.461 -3.358 1.00 49.31 195 HIS A C 1
ATOM 1499 O O . HIS A 1 195 ? -31.652 -27.742 -4.261 1.00 49.31 195 HIS A O 1
ATOM 1505 N N . GLN A 1 196 ? -31.437 -29.563 -2.957 1.00 51.59 196 GLN A N 1
ATOM 1506 C CA . GLN A 1 196 ? -30.618 -30.377 -3.839 1.00 51.59 196 GLN A CA 1
ATOM 1507 C C . GLN A 1 196 ? -31.522 -30.865 -4.976 1.00 51.59 196 GLN A C 1
ATOM 1509 O O . GLN A 1 196 ? -32.566 -31.461 -4.714 1.00 51.59 196 GLN A O 1
ATOM 1514 N N . ALA A 1 197 ? -31.119 -30.635 -6.218 1.00 52.56 197 ALA A N 1
ATOM 1515 C CA . ALA A 1 197 ? -31.597 -31.405 -7.353 1.00 52.56 197 ALA A CA 1
ATOM 1516 C C . ALA A 1 197 ? -30.372 -31.807 -8.169 1.00 52.56 197 ALA A C 1
ATOM 1518 O O . ALA A 1 197 ? -29.760 -31.010 -8.877 1.00 52.56 197 ALA A O 1
ATOM 1519 N N . LEU A 1 198 ? -29.996 -33.064 -7.962 1.00 49.62 198 LEU A N 1
ATOM 1520 C CA . LEU A 1 198 ? -29.079 -33.832 -8.779 1.00 49.62 198 LEU A CA 1
ATOM 1521 C C . LEU A 1 198 ? -29.618 -33.849 -10.214 1.00 49.62 198 LEU A C 1
ATOM 1523 O O . LEU A 1 198 ? -30.709 -34.353 -10.458 1.00 49.62 198 LEU A O 1
ATOM 1527 N N . GLY A 1 199 ? -28.843 -33.304 -11.143 1.00 44.78 199 GLY A N 1
ATOM 1528 C CA . GLY A 1 199 ? -29.030 -33.466 -12.581 1.00 44.78 199 GLY A CA 1
ATOM 1529 C C . GLY A 1 199 ? -27.796 -34.131 -13.173 1.00 44.78 199 GLY A C 1
ATOM 1530 O O . GLY A 1 199 ? -27.068 -33.509 -13.937 1.00 44.78 199 GLY A O 1
ATOM 1531 N N . LEU A 1 200 ? -27.519 -35.370 -12.751 1.00 52.84 200 LEU A N 1
ATOM 1532 C CA . LEU A 1 200 ? -26.712 -36.292 -13.546 1.00 52.84 200 LEU A CA 1
ATOM 1533 C C . LEU A 1 200 ? -27.578 -36.687 -14.744 1.00 52.84 200 LEU A C 1
ATOM 1535 O O . LEU A 1 200 ? -28.470 -37.518 -14.597 1.00 52.84 200 LEU A O 1
ATOM 1539 N N . GLU A 1 201 ? -27.304 -36.129 -15.917 1.00 49.62 201 GLU A N 1
ATOM 1540 C CA . GLU A 1 201 ? -27.670 -36.798 -17.160 1.00 49.62 201 GLU A CA 1
ATOM 1541 C C . GLU A 1 201 ? -26.393 -37.394 -17.751 1.00 49.62 201 GLU A C 1
ATOM 1543 O O . GLU A 1 201 ? -25.547 -36.722 -18.341 1.00 49.62 201 GLU A O 1
ATOM 1548 N N . GLN A 1 202 ? -26.222 -38.685 -17.468 1.00 50.00 202 GLN A N 1
ATOM 1549 C CA . GLN A 1 202 ? -25.378 -39.574 -18.245 1.00 50.00 202 GLN A CA 1
ATOM 1550 C C . GLN A 1 202 ? -25.960 -39.659 -19.656 1.00 50.00 202 GLN A C 1
ATOM 1552 O O . GLN A 1 202 ? -27.076 -40.143 -19.826 1.00 50.00 202 GLN A O 1
ATOM 1557 N N . VAL A 1 203 ? -25.176 -39.296 -20.666 1.00 57.22 203 VAL A N 1
ATOM 1558 C CA . VAL A 1 203 ? -25.393 -39.806 -22.021 1.00 57.22 203 VAL A CA 1
ATOM 1559 C C . VAL A 1 203 ? -24.289 -40.818 -22.288 1.00 57.22 203 VAL A C 1
ATOM 1561 O O . VAL A 1 203 ? -23.133 -40.473 -22.528 1.00 57.22 203 VAL A O 1
ATOM 1564 N N . SER A 1 204 ? -24.663 -42.089 -22.144 1.00 50.66 204 SER A N 1
ATOM 1565 C CA . SER A 1 204 ? -23.863 -43.242 -22.541 1.00 50.66 204 SER A CA 1
ATOM 1566 C C . SER A 1 204 ? -23.696 -43.292 -24.057 1.00 50.66 204 SER A C 1
ATOM 1568 O O . SER A 1 204 ? -24.618 -43.016 -24.822 1.00 50.66 204 SER A O 1
ATOM 1570 N N . ALA A 1 205 ? -22.495 -43.706 -24.446 1.00 53.75 205 ALA A N 1
ATOM 1571 C CA . ALA A 1 205 ? -22.051 -44.038 -25.787 1.00 53.75 205 ALA A CA 1
ATOM 1572 C C . ALA A 1 205 ? -22.938 -45.076 -26.489 1.00 53.75 205 ALA A C 1
ATOM 1574 O O . ALA A 1 205 ? -23.375 -46.016 -25.839 1.00 53.75 205 ALA A O 1
ATOM 1575 N N . HIS A 1 206 ? -23.069 -44.979 -27.819 1.00 48.22 206 HIS A N 1
ATOM 1576 C CA . HIS A 1 206 ? -23.165 -46.138 -28.717 1.00 48.22 206 HIS A CA 1
ATOM 1577 C C . HIS A 1 206 ? -22.878 -45.754 -30.184 1.00 48.22 206 HIS A C 1
ATOM 1579 O O . HIS A 1 206 ? -23.591 -44.945 -30.766 1.00 48.22 206 HIS A O 1
ATOM 1585 N N . GLY A 1 207 ? -21.887 -46.437 -30.776 1.00 41.81 207 GLY A N 1
ATOM 1586 C CA . GLY A 1 207 ? -21.751 -46.697 -32.221 1.00 41.81 207 GLY A CA 1
ATOM 1587 C C . GLY A 1 207 ? -21.060 -45.603 -33.044 1.00 41.81 207 GLY A C 1
ATOM 1588 O O . GLY A 1 207 ? -21.265 -44.427 -32.797 1.00 41.81 207 GLY A O 1
ATOM 1589 N N . LEU A 1 208 ? -20.223 -45.859 -34.050 1.00 55.00 208 LEU A N 1
ATOM 1590 C CA . LEU A 1 208 ? -19.773 -47.036 -34.813 1.00 55.00 208 LEU A CA 1
ATOM 1591 C C . LEU A 1 208 ? -18.425 -46.586 -35.437 1.00 55.00 208 LEU A C 1
ATOM 1593 O O . LEU A 1 208 ? -18.318 -45.455 -35.892 1.00 55.00 208 LEU A O 1
ATOM 1597 N N . ALA A 1 209 ? -17.299 -47.274 -35.258 1.00 48.00 209 ALA A N 1
ATOM 1598 C CA . ALA A 1 209 ? -16.783 -48.336 -36.129 1.00 48.00 209 ALA A CA 1
ATOM 1599 C C . ALA A 1 209 ? -16.798 -48.049 -37.658 1.00 48.00 209 ALA A C 1
ATOM 1601 O O . ALA A 1 209 ? -17.854 -48.094 -38.283 1.00 48.00 209 ALA A O 1
ATOM 1602 N N . CYS A 1 210 ? -15.569 -47.946 -38.207 1.00 46.41 210 CYS A N 1
ATOM 1603 C CA . CYS A 1 210 ? -15.089 -48.326 -39.559 1.00 46.41 210 CYS A CA 1
ATOM 1604 C C . CYS A 1 210 ? -15.161 -47.300 -40.726 1.00 46.41 210 CYS A C 1
ATOM 1606 O O . CYS A 1 210 ? -16.018 -46.426 -40.725 1.00 46.41 210 CYS A O 1
ATOM 1608 N N . PRO A 1 211 ? -14.351 -47.476 -41.799 1.00 67.88 211 PRO A N 1
ATOM 1609 C CA . PRO A 1 211 ? -12.886 -47.600 -41.805 1.00 67.88 211 PRO A CA 1
ATOM 1610 C C . PRO A 1 211 ? -12.205 -46.791 -42.946 1.00 67.88 211 PRO A C 1
ATOM 1612 O O . PRO A 1 211 ? -12.848 -46.134 -43.757 1.00 67.88 211 PRO A O 1
ATOM 1615 N N . LEU A 1 212 ? -10.874 -46.904 -42.967 1.00 55.84 212 LEU A N 1
ATOM 1616 C CA . LEU A 1 212 ? -9.899 -46.542 -44.005 1.00 55.84 212 LEU A CA 1
ATOM 1617 C C . LEU A 1 212 ? -10.359 -46.710 -45.466 1.00 55.84 212 LEU A C 1
ATOM 1619 O O . LEU A 1 212 ? -10.876 -47.767 -45.833 1.00 55.84 212 LEU A O 1
ATOM 1623 N N . LEU A 1 213 ? -9.993 -45.724 -46.291 1.00 57.88 213 LEU A N 1
ATOM 1624 C CA . LEU A 1 213 ? -9.574 -45.858 -47.691 1.00 57.88 213 LEU A CA 1
ATOM 1625 C C . LEU A 1 213 ? -8.606 -44.719 -48.029 1.00 57.88 213 LEU A C 1
ATOM 1627 O O . LEU A 1 213 ? -8.890 -43.577 -47.600 1.00 57.88 213 LEU A O 1
#

Sequence (213 aa):
MRRSFAVGSEMAWAAWGEASGLVRWVGACAQALTEGEQVALADGTRITVVRQVPPKQLRLRLERDDWPRARTVQLRVLPSVHGVTVALHAEGLPDADAREKTLARWTRALESWNAFSGRTVEVTREGHEEDRGHEAAPGREEGRAGEEEGSGREEGPAHEVGRSAAGDRCSRAVTPVTRDEARSVPPRLARFQGHQALGLEQVSAHGLACPLL

Foldseek 3Di:
DKDDDLAALQVVQCCCVALVNCCQQPNNRNHGADAQDWDADPVQKIKHFPDDDPSAKTKIWIDHPPQPDIKIKMWGWADDPRHTMIDIDIDRQDDPVSVVVNVVSVVCSVVVDPDDDPPPPPPPPPDPDDDDDDDDDDDDDDDDDDDDDDDDDDDDDDDDDDDDDDDDDDDDDDDDDDDDDDDDDDDDDPDDDDDDDDDPDDDDDDDDDDDDD

Mean predicted aligned error: 19.57 Å

Nearest PDB structures (foldseek):
  4fpw-assembly3_A  TM=7.789E-01  e=4.058E-07  Micromonospora echinospora
  4fpw-assembly3_B  TM=7.610E-01  e=5.568E-07  Micromonospora echinospora
  6v04-assembly1_A  TM=6.844E-01  e=1.494E-05  Micromonospora chersina
  3pu2-assembly2_B  TM=6.617E-01  e=2.267E-04  Cereibacter sphaeroides 2.4.1
  2k5g-assembly1_A  TM=6.814E-01  e=5.359E-03  Bordetella parapertussis

Radius of gyration: 35.71 Å; Cα contacts (8 Å, |Δi|>4): 230; chains: 1; bounding box: 96×98×79 Å